Protein AF-A0A7S4C6J9-F1 (afdb_monomer_lite)

Sequence (269 aa):
HLFLPAKMAFISRRCRLSLLPSLLLGLLCSTLQTAAQLPSCEGDIEKHCLGEDNDMSSEGIARCLAGMEPSIRSKSCNQFLTMIEGCTEDFETGGVCAEAHRNGETAACLIQRVSIDQLSSKCAAALPKQGPRTGLRDKFWADGKRVLGDDEVAELNSDDKEDYRRWLKRKKAPKSGKDKERAYAVRTQKTLRATEQVTEEATAAAAEALAKGESKHMASVMATKVAREAAERAVEEDMTGTLKKFTEASIKSIAKKAVDRATSAKNEL

pLDDT: mean 77.86, std 17.16, range [32.06, 95.38]

Organism: Chrysotila carterae (NCBI:txid13221)

Foldseek 3Di:
DDDDDDDDDDDDDDDDDDDDDDDPPDDPDDPPPPPPPQQDQVVVCVVFQDDPPFDPDPVRSVVRLVPDDPVSGDPSHVLNVLLCVLQVQLCDDVHQCVVCVVVVNSVCSLPPPDDLVSGDPSNSVSGPDPPQQAACVRHPQVVHDADDDPVRLVRHDPVSVVVNVVVVVVVPDDDDPVRVVVLVVVLVVLQVVLLVVLLVQLLVQLLVCVVVVHDLVVSLVRSLVSSQVSQVVSCVVPNRNSYDRDDSVSSSVSNVSSNVVSVVVVVVD

Radius of gyration: 31.01 Å; chains: 1; bounding box: 97×56×89 Å

Structure (mmCIF, N/CA/C/O backbone):
data_AF-A0A7S4C6J9-F1
#
_entry.id   AF-A0A7S4C6J9-F1
#
loop_
_atom_site.group_PDB
_atom_site.id
_atom_site.type_symbol
_atom_site.label_atom_id
_atom_site.label_alt_id
_atom_site.label_comp_id
_atom_site.label_asym_id
_atom_site.label_entity_id
_atom_site.label_seq_id
_atom_site.pdbx_PDB_ins_code
_atom_site.Cartn_x
_atom_site.Cartn_y
_atom_site.Cartn_z
_atom_site.occupancy
_atom_site.B_iso_or_equiv
_atom_site.auth_seq_id
_atom_site.auth_comp_id
_atom_site.auth_asym_id
_atom_site.auth_atom_id
_atom_site.pdbx_PDB_model_num
ATOM 1 N N . HIS A 1 1 ? 62.263 19.241 36.161 1.00 34.62 1 HIS A N 1
ATOM 2 C CA . HIS A 1 1 ? 62.347 17.784 36.389 1.00 34.62 1 HIS A CA 1
ATOM 3 C C . HIS A 1 1 ? 61.890 17.505 37.813 1.00 34.62 1 HIS A C 1
ATOM 5 O O . HIS A 1 1 ? 62.498 18.023 38.731 1.00 34.62 1 HIS A O 1
ATOM 11 N N . LEU A 1 2 ? 60.655 17.023 37.973 1.00 37.97 2 LEU A N 1
ATOM 12 C CA . LEU A 1 2 ? 60.297 15.617 38.253 1.00 37.97 2 LEU A CA 1
ATOM 13 C C . LEU A 1 2 ? 60.141 15.381 39.766 1.00 37.97 2 LEU A C 1
ATOM 15 O O . LEU A 1 2 ? 61.136 15.395 40.475 1.00 37.97 2 LEU A O 1
ATOM 19 N N . PHE A 1 3 ? 58.901 15.180 40.227 1.00 32.66 3 PHE A N 1
ATOM 20 C CA . PHE A 1 3 ? 58.401 13.960 40.895 1.00 32.66 3 PHE A CA 1
ATOM 21 C C . PHE A 1 3 ? 57.146 14.249 41.746 1.00 32.66 3 PHE A C 1
ATOM 23 O O . PHE A 1 3 ? 57.163 15.054 42.671 1.00 32.66 3 PHE A O 1
ATOM 30 N N . LEU A 1 4 ? 56.061 13.540 41.418 1.00 36.03 4 LEU A N 1
ATOM 31 C CA . LEU A 1 4 ? 54.939 13.187 42.305 1.00 36.03 4 LEU A CA 1
ATOM 32 C C . LEU A 1 4 ? 55.409 12.103 43.305 1.00 36.03 4 LEU A C 1
ATOM 34 O O . LEU A 1 4 ? 56.367 11.395 42.986 1.00 36.03 4 LEU A O 1
ATOM 38 N N . PRO A 1 5 ? 54.745 11.902 44.467 1.00 49.66 5 PRO A N 1
ATOM 39 C CA . PRO A 1 5 ? 53.664 10.905 44.519 1.00 49.66 5 PRO A CA 1
ATOM 40 C C . PRO A 1 5 ? 52.507 11.190 45.504 1.00 49.66 5 PRO A C 1
ATOM 42 O O . PRO A 1 5 ? 52.551 12.053 46.373 1.00 49.66 5 PRO A O 1
ATOM 45 N N . ALA A 1 6 ? 51.449 10.402 45.306 1.00 42.03 6 ALA A N 1
ATOM 46 C CA . ALA A 1 6 ? 50.131 10.412 45.933 1.00 42.03 6 ALA A CA 1
ATOM 47 C C . ALA A 1 6 ? 50.053 9.803 47.351 1.00 42.03 6 ALA A C 1
ATOM 49 O O . ALA A 1 6 ? 50.830 8.901 47.657 1.00 42.03 6 ALA A O 1
ATOM 50 N N . LYS A 1 7 ? 49.003 10.160 48.124 1.00 36.72 7 LYS A N 1
ATOM 51 C CA . LYS A 1 7 ? 47.965 9.232 48.659 1.00 36.72 7 LYS A CA 1
ATOM 52 C C . LYS A 1 7 ? 46.967 9.889 49.644 1.00 36.72 7 LYS A C 1
ATOM 54 O O . LYS A 1 7 ? 47.352 10.693 50.476 1.00 36.72 7 LYS A O 1
ATOM 59 N N . MET A 1 8 ? 45.732 9.362 49.587 1.00 32.06 8 MET A N 1
ATOM 60 C CA . MET A 1 8 ? 44.682 9.247 50.628 1.00 32.06 8 MET A CA 1
ATOM 61 C C . MET A 1 8 ? 43.846 10.469 51.057 1.00 32.06 8 MET A C 1
ATOM 63 O O . MET A 1 8 ? 44.353 11.391 51.678 1.00 32.06 8 MET A O 1
ATOM 67 N N . ALA A 1 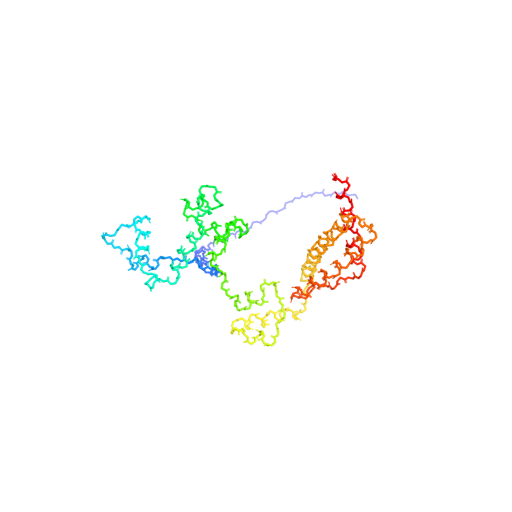9 ? 42.516 10.347 50.913 1.00 36.22 9 ALA A N 1
ATOM 68 C CA . ALA A 1 9 ? 41.577 10.394 52.046 1.00 36.22 9 ALA A CA 1
ATOM 69 C C . ALA A 1 9 ? 40.174 9.882 51.654 1.00 36.22 9 ALA A C 1
ATOM 71 O O . ALA A 1 9 ? 39.598 10.272 50.643 1.00 36.22 9 ALA A O 1
ATOM 72 N N . PHE A 1 10 ? 39.644 9.008 52.506 1.00 34.78 10 PHE A N 1
ATOM 73 C CA . PHE A 1 10 ? 38.302 8.430 52.527 1.00 34.78 10 PHE A CA 1
ATOM 74 C C . PHE A 1 10 ? 37.492 9.236 53.558 1.00 34.78 10 PHE A C 1
ATOM 76 O O . PHE A 1 10 ? 37.951 9.332 54.695 1.00 34.78 10 PHE A O 1
ATOM 83 N N . ILE A 1 11 ? 36.312 9.785 53.234 1.00 43.38 11 ILE A N 1
ATOM 84 C CA . ILE A 1 11 ? 35.355 10.257 54.256 1.00 43.38 11 ILE A CA 1
ATOM 85 C C . ILE A 1 11 ? 33.927 9.822 53.911 1.00 43.38 11 ILE A C 1
ATOM 87 O O . ILE A 1 11 ? 33.388 10.080 52.841 1.00 43.38 11 ILE A O 1
ATOM 91 N N . SER A 1 12 ? 33.358 9.153 54.907 1.00 37.16 12 SER A N 1
ATOM 92 C CA . SER A 1 12 ? 32.018 8.602 55.070 1.00 37.16 12 SER A CA 1
ATOM 93 C C . SER A 1 12 ? 31.020 9.640 55.609 1.00 37.16 12 SER A C 1
ATOM 95 O O . SER A 1 12 ? 31.414 10.499 56.397 1.00 37.16 12 SER A O 1
ATOM 97 N N . ARG A 1 13 ? 29.728 9.503 55.252 1.00 43.28 13 ARG A N 1
ATOM 98 C CA . ARG A 1 13 ? 28.511 9.803 56.060 1.00 43.28 13 ARG A CA 1
ATOM 99 C C . ARG A 1 13 ? 27.274 9.348 55.255 1.00 43.28 13 ARG A C 1
ATOM 101 O O . ARG A 1 13 ? 27.027 9.870 54.181 1.00 43.28 13 ARG A O 1
ATOM 108 N N . ARG A 1 14 ? 26.647 8.211 55.586 1.00 41.97 14 ARG A N 1
ATOM 109 C CA . ARG A 1 14 ? 25.599 7.948 56.608 1.00 41.97 14 ARG A CA 1
ATOM 110 C C . ARG A 1 14 ? 24.148 8.202 56.138 1.00 41.97 14 ARG A C 1
ATOM 112 O O . ARG A 1 14 ? 23.716 9.339 56.048 1.00 41.97 14 ARG A O 1
ATOM 119 N N . CYS A 1 15 ? 23.434 7.080 55.979 1.00 34.88 15 CYS A N 1
ATOM 120 C CA . CYS A 1 15 ? 22.082 6.727 56.457 1.00 34.88 15 CYS A CA 1
ATOM 121 C C . CYS A 1 15 ? 20.895 7.706 56.354 1.00 34.88 15 CYS A C 1
ATOM 123 O O . CYS A 1 15 ? 20.878 8.727 57.036 1.00 34.88 15 CYS A O 1
ATOM 125 N N . ARG A 1 16 ? 19.823 7.230 55.692 1.00 43.56 16 ARG A N 1
ATOM 126 C CA . ARG A 1 16 ? 18.384 7.179 56.090 1.00 43.56 16 ARG A CA 1
ATOM 127 C C . ARG A 1 16 ? 17.663 6.430 54.946 1.00 43.56 16 ARG A C 1
ATOM 129 O O . ARG A 1 16 ? 17.734 6.890 53.819 1.00 43.56 16 ARG A O 1
ATOM 136 N N . LEU A 1 17 ? 17.269 5.159 55.049 1.00 35.16 17 LEU A N 1
ATOM 137 C CA . LEU A 1 17 ? 16.202 4.512 55.835 1.00 35.16 17 LEU A CA 1
ATOM 138 C C . LEU A 1 17 ? 14.784 5.067 55.571 1.00 35.16 17 LEU A C 1
ATOM 140 O O . LEU A 1 17 ? 14.536 6.235 55.859 1.00 35.16 17 LEU A O 1
ATOM 144 N N . SER A 1 18 ? 13.876 4.154 55.174 1.00 36.69 18 SER A N 1
ATOM 145 C CA . SER A 1 18 ? 12.390 4.227 55.165 1.00 36.69 18 SER A CA 1
ATOM 146 C C . SER A 1 18 ? 11.766 5.077 54.029 1.00 36.69 18 SER A C 1
ATOM 148 O O . SER A 1 18 ? 12.264 6.158 53.764 1.00 36.69 18 SER A O 1
ATOM 150 N N . LEU A 1 19 ? 10.725 4.704 53.266 1.00 38.94 19 LEU A N 1
ATOM 151 C CA . LEU A 1 19 ? 9.622 3.741 53.397 1.00 38.94 19 LEU A CA 1
ATOM 152 C C . LEU A 1 19 ? 9.159 3.229 52.003 1.00 38.94 19 LEU A C 1
ATOM 154 O O . LEU A 1 19 ? 9.071 4.006 51.057 1.00 38.94 19 LEU A O 1
ATOM 158 N N . LEU A 1 20 ? 8.784 1.949 51.910 1.00 43.62 20 LEU A N 1
ATOM 159 C CA . LEU A 1 20 ? 7.809 1.399 50.941 1.00 43.62 20 LEU A CA 1
ATOM 160 C C . LEU A 1 20 ? 6.386 1.799 51.404 1.00 43.62 20 LEU A C 1
ATOM 162 O O . LEU A 1 20 ? 6.201 1.894 52.621 1.00 43.62 20 LEU A O 1
ATOM 166 N N . PRO A 1 21 ? 5.379 2.007 50.520 1.00 40.06 21 PRO A N 1
ATOM 167 C CA . PRO A 1 21 ? 4.617 0.858 50.005 1.00 40.06 21 PRO A CA 1
ATOM 168 C C . PRO A 1 21 ? 3.967 1.017 48.605 1.00 40.06 21 PRO A C 1
ATOM 170 O O . PRO A 1 21 ? 3.627 2.101 48.151 1.00 40.06 21 PRO A O 1
ATOM 173 N N . SER A 1 22 ? 3.747 -0.129 47.956 1.00 43.78 22 SER A N 1
ATOM 174 C CA . SER A 1 22 ? 2.521 -0.486 47.221 1.00 43.78 22 SER A CA 1
ATOM 175 C C . SER A 1 22 ? 1.812 0.590 46.378 1.00 43.78 22 SER A C 1
ATOM 177 O O . SER A 1 22 ? 0.851 1.192 46.839 1.00 43.78 22 SER A O 1
ATOM 179 N N . LEU A 1 23 ? 2.202 0.747 45.107 1.00 38.12 23 LEU A N 1
ATOM 180 C CA . LEU A 1 23 ? 1.391 1.406 44.060 1.00 38.12 23 LEU A CA 1
ATOM 181 C C . LEU A 1 23 ? 1.883 0.995 42.654 1.00 38.12 23 LEU A C 1
ATOM 183 O O . LEU A 1 23 ? 2.208 1.817 41.808 1.00 38.12 23 LEU A O 1
ATOM 187 N N . LEU A 1 24 ? 2.006 -0.314 42.418 1.00 39.12 24 LEU A N 1
ATOM 188 C CA . LEU A 1 24 ? 2.337 -0.899 41.105 1.00 39.12 24 LEU A CA 1
ATOM 189 C C . LEU A 1 24 ? 1.417 -2.089 40.776 1.00 39.12 24 LEU A C 1
ATOM 191 O O . LEU A 1 24 ? 1.812 -3.048 40.124 1.00 39.12 24 LEU A O 1
ATOM 195 N N . LEU A 1 25 ? 0.166 -2.015 41.234 1.00 43.44 25 LEU A N 1
ATOM 196 C CA . LEU A 1 25 ? -0.922 -2.906 40.840 1.00 43.44 25 LEU A CA 1
ATOM 197 C C . LEU A 1 25 ? -2.108 -2.016 40.452 1.00 43.44 25 LEU A C 1
ATOM 199 O O . LEU A 1 25 ? -2.675 -1.353 41.315 1.00 43.44 25 LEU A O 1
ATOM 203 N N . GLY A 1 26 ? -2.449 -1.963 39.163 1.00 42.56 26 GLY A N 1
ATOM 204 C CA . GLY A 1 26 ? -3.663 -1.279 38.701 1.00 42.56 26 GLY A CA 1
ATOM 205 C C . GLY A 1 26 ? -3.471 -0.244 37.595 1.00 42.56 26 GLY A C 1
ATOM 206 O O . GLY A 1 26 ? -3.965 0.867 37.714 1.00 42.56 26 GLY A O 1
ATOM 207 N N . LEU A 1 27 ? -2.794 -0.596 36.500 1.00 41.56 27 LEU A N 1
ATOM 208 C CA . LEU A 1 27 ? -3.030 0.054 35.201 1.00 41.56 27 LEU A CA 1
ATOM 209 C C . LEU A 1 27 ? -2.868 -0.960 34.055 1.00 41.56 27 LEU A C 1
ATOM 211 O O . LEU A 1 27 ? -2.224 -0.721 33.041 1.00 41.56 27 LEU A O 1
ATOM 215 N N . LEU A 1 28 ? -3.471 -2.132 34.257 1.00 43.75 28 LEU A N 1
ATOM 216 C CA . LEU A 1 28 ? -3.844 -3.078 33.207 1.00 43.75 28 LEU A CA 1
ATOM 217 C C . LEU A 1 28 ? -5.357 -2.944 33.026 1.00 43.75 28 LEU A C 1
ATOM 219 O O . LEU A 1 28 ? -6.134 -3.702 33.597 1.00 43.75 28 LEU A O 1
ATOM 223 N N . CYS A 1 29 ? -5.786 -1.916 32.299 1.00 35.50 29 CYS A N 1
ATOM 224 C CA . CYS A 1 29 ? -7.140 -1.876 31.768 1.00 35.50 29 CYS A CA 1
ATOM 225 C C . CYS A 1 29 ? -7.181 -1.033 30.495 1.00 35.50 29 CYS A C 1
ATOM 227 O O . CYS A 1 29 ? -6.880 0.160 30.503 1.00 35.50 29 CYS A O 1
ATOM 229 N N . SER A 1 30 ? -7.601 -1.705 29.424 1.00 36.47 30 SER A N 1
ATOM 230 C CA . SER A 1 30 ? -8.276 -1.120 28.268 1.00 36.47 30 SER A CA 1
ATOM 231 C C . SER A 1 30 ? -7.407 -0.455 27.203 1.00 36.47 30 SER A C 1
ATOM 233 O O . SER A 1 30 ? -7.688 0.652 26.751 1.00 36.47 30 SER A O 1
ATOM 235 N N . THR A 1 31 ? -6.460 -1.208 26.639 1.00 36.56 31 THR A N 1
ATOM 236 C CA . THR A 1 31 ? -6.336 -1.176 25.175 1.00 36.56 31 THR A CA 1
ATOM 237 C C . THR A 1 31 ? -7.524 -1.942 24.596 1.00 36.56 31 THR A C 1
ATOM 239 O O . THR A 1 31 ? -7.426 -3.128 24.296 1.00 36.56 31 THR A O 1
ATOM 242 N N . LEU A 1 32 ? -8.667 -1.263 24.454 1.00 35.72 32 LEU A N 1
ATOM 243 C CA . LEU A 1 32 ? -9.683 -1.654 23.480 1.00 35.72 32 LEU A CA 1
ATOM 244 C C . LEU A 1 32 ? -9.050 -1.476 22.098 1.00 35.72 32 LEU A C 1
ATOM 246 O O . LEU A 1 32 ? -9.207 -0.459 21.428 1.00 35.72 32 LEU A O 1
ATOM 250 N N . GLN A 1 33 ? -8.263 -2.470 21.695 1.00 34.06 33 GLN A N 1
ATOM 251 C CA . GLN A 1 33 ? -8.174 -2.816 20.294 1.00 34.06 33 GLN A CA 1
ATOM 252 C C . GLN A 1 33 ? -9.591 -3.206 19.899 1.00 34.06 33 GLN A C 1
ATOM 254 O O . GLN A 1 33 ? -10.070 -4.278 20.255 1.00 34.06 33 GLN A O 1
ATOM 259 N N . THR A 1 34 ? -10.260 -2.336 19.152 1.00 38.12 34 THR A N 1
ATOM 260 C CA . THR A 1 34 ? -11.297 -2.747 18.210 1.00 38.12 34 THR A CA 1
ATOM 261 C C . THR A 1 34 ? -10.635 -3.618 17.137 1.00 38.12 34 THR A C 1
ATOM 263 O O . THR A 1 34 ? -10.516 -3.247 15.975 1.00 38.12 34 THR A O 1
ATOM 266 N N . ALA A 1 35 ? -10.153 -4.795 17.544 1.00 37.09 35 ALA A N 1
ATOM 267 C CA . ALA A 1 35 ? -10.205 -5.953 16.682 1.00 37.09 35 ALA A CA 1
ATOM 268 C C . ALA A 1 35 ? -11.689 -6.121 16.361 1.00 37.09 35 ALA A C 1
ATOM 270 O O . ALA A 1 35 ? -12.515 -6.059 17.274 1.00 37.09 35 ALA A O 1
ATOM 271 N N . ALA A 1 36 ? -12.038 -6.238 15.082 1.00 46.09 36 ALA A N 1
ATOM 272 C CA . ALA A 1 36 ? -13.388 -6.618 14.699 1.00 46.09 36 ALA A CA 1
ATOM 273 C C . ALA A 1 36 ? -13.780 -7.823 15.566 1.00 46.09 36 ALA A C 1
ATOM 275 O O . ALA A 1 36 ? -13.114 -8.857 15.498 1.00 46.09 36 ALA A O 1
ATOM 276 N N . GLN A 1 37 ? -14.761 -7.653 16.459 1.00 55.38 37 GLN A N 1
ATOM 277 C CA . GLN A 1 37 ? -15.245 -8.761 17.269 1.00 55.38 37 GLN A CA 1
ATOM 278 C C . GLN A 1 37 ? -15.704 -9.828 16.290 1.00 55.38 37 GLN A C 1
ATOM 280 O O . GLN A 1 37 ? -16.567 -9.579 15.445 1.00 55.38 37 GLN A O 1
ATOM 285 N N . LEU A 1 38 ? -15.033 -10.975 16.350 1.00 62.47 38 LEU A N 1
ATOM 286 C CA . LEU A 1 38 ? -15.405 -12.144 15.581 1.00 62.47 38 LEU A CA 1
ATOM 287 C C . LEU A 1 38 ? -16.896 -12.400 15.810 1.00 62.47 38 LEU A C 1
ATOM 289 O O . LEU A 1 38 ? -17.335 -12.338 16.964 1.00 62.47 38 LEU A O 1
ATOM 293 N N . PRO A 1 39 ? -17.678 -12.650 14.745 1.00 74.75 39 PRO A N 1
ATOM 294 C CA . PRO A 1 39 ? -19.052 -13.069 14.937 1.00 74.75 39 PRO A CA 1
ATOM 295 C C . PRO A 1 39 ? -19.042 -14.308 15.835 1.00 74.75 39 PRO A C 1
ATOM 297 O O . PRO A 1 39 ? -18.208 -15.195 15.672 1.00 74.75 39 PRO A O 1
ATOM 300 N N . SER A 1 40 ? -19.935 -14.334 16.814 1.00 81.31 40 SER A N 1
ATOM 301 C CA . SER A 1 40 ? -20.047 -15.406 17.801 1.00 81.31 40 SER A CA 1
ATOM 302 C C . SER A 1 40 ? -21.508 -15.800 17.989 1.00 81.31 40 SER A C 1
ATOM 304 O O . SER A 1 40 ? -22.408 -14.963 17.841 1.00 81.31 40 SER A O 1
ATOM 306 N N . CYS A 1 41 ? -21.722 -17.073 18.322 1.00 82.25 41 CYS A N 1
ATOM 307 C CA . CYS A 1 41 ? -23.005 -17.621 18.760 1.00 82.25 41 CYS A CA 1
ATOM 308 C C . CYS A 1 41 ? -23.165 -17.646 20.286 1.00 82.25 41 CYS A C 1
ATOM 310 O O . CYS A 1 41 ? -24.199 -18.098 20.752 1.00 82.25 41 CYS A O 1
ATOM 312 N N . GLU A 1 42 ? -22.189 -17.179 21.069 1.00 83.06 42 GLU A N 1
ATOM 313 C CA . GLU A 1 42 ? -22.174 -17.308 22.539 1.00 83.06 42 GLU A CA 1
ATOM 314 C C . GLU A 1 42 ? -23.473 -16.820 23.201 1.00 83.06 42 GLU A C 1
ATOM 316 O O . GLU A 1 42 ? -24.097 -17.569 23.946 1.00 83.06 42 GLU A O 1
ATOM 321 N N . GLY A 1 43 ? -23.979 -15.644 22.816 1.00 81.12 43 GLY A N 1
ATOM 322 C CA . GLY A 1 43 ? -25.250 -15.130 23.342 1.00 81.12 43 GLY A CA 1
ATOM 323 C C . GLY A 1 43 ? -26.498 -15.921 22.917 1.00 81.12 43 GLY A C 1
ATOM 324 O O . GLY A 1 43 ? -27.492 -15.924 23.639 1.00 81.12 43 GLY A O 1
ATOM 325 N N . ASP A 1 44 ? -26.474 -16.603 21.767 1.00 83.00 44 ASP A N 1
ATOM 326 C CA . ASP A 1 44 ? -27.560 -17.500 21.345 1.00 83.00 44 ASP A CA 1
ATOM 327 C C . ASP A 1 44 ? -27.458 -18.860 22.048 1.00 83.00 44 ASP A C 1
ATOM 329 O O . ASP A 1 44 ? -28.477 -19.416 22.453 1.00 83.00 44 ASP A O 1
ATOM 333 N N . ILE A 1 45 ? -26.236 -19.363 22.250 1.00 84.44 45 ILE A N 1
ATOM 334 C CA . ILE A 1 45 ? -25.956 -20.602 22.982 1.00 84.44 45 ILE A CA 1
ATOM 335 C C . ILE A 1 45 ? -26.447 -20.466 24.423 1.00 84.44 45 ILE A C 1
ATOM 337 O O . ILE A 1 45 ? -27.234 -21.296 24.873 1.00 84.44 45 ILE A O 1
ATOM 341 N N . GLU A 1 46 ? -26.051 -19.399 25.121 1.00 83.50 46 GLU A N 1
ATOM 342 C CA . GLU A 1 46 ? -26.460 -19.141 26.506 1.00 83.50 46 GLU A CA 1
ATOM 343 C C . GLU A 1 46 ? -27.976 -19.057 26.670 1.00 83.50 46 GLU A C 1
ATOM 345 O O . GLU A 1 46 ? -28.531 -19.520 27.664 1.00 83.50 46 GLU A O 1
ATOM 350 N N . LYS A 1 47 ? -28.655 -18.472 25.683 1.00 84.06 47 LYS A N 1
ATOM 351 C CA . LYS A 1 47 ? -30.085 -18.187 25.759 1.00 84.06 47 LYS A CA 1
ATOM 352 C C . LYS A 1 47 ? -30.969 -19.354 25.324 1.00 84.06 47 LYS A C 1
ATOM 354 O O . LYS A 1 47 ? -32.105 -19.448 25.786 1.00 84.06 47 LYS A O 1
ATOM 359 N N . HIS A 1 48 ? -30.491 -20.193 24.406 1.00 82.62 48 HIS A N 1
ATOM 360 C CA . HIS A 1 48 ? -31.326 -21.188 23.728 1.00 82.62 48 HIS A CA 1
ATOM 361 C C . HIS A 1 48 ? -30.798 -22.622 23.811 1.00 82.62 48 HIS A C 1
ATOM 363 O O . HIS A 1 48 ? -31.591 -23.548 23.659 1.00 82.62 48 HIS A O 1
ATOM 369 N N . CYS A 1 49 ? -29.502 -22.820 24.062 1.00 82.12 49 CYS A N 1
ATOM 370 C CA . CYS A 1 49 ? -28.870 -24.140 24.014 1.00 82.12 49 CYS A CA 1
ATOM 371 C C . CYS A 1 49 ? -28.357 -24.640 25.369 1.00 82.12 49 CYS A C 1
ATOM 373 O O . CYS A 1 49 ? -28.172 -25.845 25.527 1.00 82.12 49 CYS A O 1
ATOM 375 N N . LEU A 1 50 ? -28.174 -23.769 26.364 1.00 83.31 50 LEU A N 1
ATOM 376 C CA . LEU A 1 50 ? -27.816 -24.184 27.724 1.00 83.31 50 LEU A CA 1
ATOM 377 C C . LEU A 1 50 ? -29.074 -24.511 28.548 1.00 83.31 50 LEU A C 1
ATOM 379 O O . LEU A 1 50 ? -30.012 -23.720 28.603 1.00 83.31 50 LEU A O 1
ATOM 383 N N . GLY A 1 51 ? -29.099 -25.683 29.187 1.00 75.19 51 GLY A N 1
ATOM 384 C CA . GLY A 1 51 ? -30.199 -26.148 30.039 1.00 75.19 51 GLY A CA 1
ATOM 385 C C . GLY A 1 51 ? -29.863 -27.482 30.713 1.00 75.19 51 GLY A C 1
ATOM 386 O O . GLY A 1 51 ? -29.001 -28.204 30.217 1.00 75.19 51 GLY A O 1
ATOM 387 N N . GLU A 1 52 ? -30.523 -27.804 31.833 1.00 68.75 52 GLU A N 1
ATOM 388 C CA . GLU A 1 52 ? -30.222 -29.006 32.642 1.00 68.75 52 GLU A CA 1
ATOM 389 C C . GLU A 1 52 ? -30.408 -30.329 31.874 1.00 68.75 52 GLU A C 1
ATOM 391 O O . GLU A 1 52 ? -29.703 -31.294 32.158 1.00 68.75 52 GLU A O 1
ATOM 396 N N . ASP A 1 53 ? -31.276 -30.346 30.856 1.00 74.25 53 ASP A N 1
ATOM 397 C CA . ASP A 1 53 ? -31.562 -31.523 30.020 1.00 74.25 53 ASP A CA 1
ATOM 398 C C . ASP A 1 53 ? -30.870 -31.493 28.640 1.00 74.25 53 ASP A C 1
ATOM 400 O O . ASP A 1 53 ? -31.078 -32.388 27.816 1.00 74.25 53 ASP A O 1
ATOM 404 N N . ASN A 1 54 ? -30.060 -30.467 28.351 1.00 76.38 54 ASN A N 1
ATOM 405 C CA . ASN A 1 54 ? -29.435 -30.298 27.040 1.00 76.38 54 ASN A CA 1
ATOM 406 C C . ASN A 1 54 ? -28.042 -30.937 26.973 1.00 76.38 54 ASN A C 1
ATOM 408 O O . ASN A 1 54 ? -27.242 -30.870 27.907 1.00 76.38 54 ASN A O 1
ATOM 412 N N . ASP A 1 55 ? -27.718 -31.505 25.811 1.00 80.31 55 ASP A N 1
ATOM 413 C CA . ASP A 1 55 ? -26.376 -31.993 25.497 1.00 80.31 55 ASP A CA 1
ATOM 414 C C . ASP A 1 55 ? -25.408 -30.803 25.349 1.00 80.31 55 ASP A C 1
ATOM 416 O O . ASP A 1 55 ? -25.387 -30.116 24.328 1.00 80.31 55 ASP A O 1
ATOM 420 N N . MET A 1 56 ? -24.616 -30.552 26.395 1.00 77.06 56 MET A N 1
ATOM 421 C CA . MET A 1 56 ? -23.621 -29.471 26.446 1.00 77.06 56 MET A CA 1
ATOM 422 C C . MET A 1 56 ? -22.294 -29.827 25.754 1.00 77.06 56 MET A C 1
ATOM 424 O O . MET A 1 56 ? -21.331 -29.063 25.843 1.00 77.06 56 MET A O 1
ATOM 428 N N . SER A 1 57 ? -22.204 -30.979 25.082 1.00 77.56 57 SER A N 1
ATOM 429 C CA . SER A 1 57 ? -21.054 -31.281 24.227 1.00 77.56 57 SER A CA 1
ATOM 430 C C . SER A 1 57 ? -20.991 -30.322 23.032 1.00 77.56 57 SER A C 1
ATOM 432 O O . SER A 1 57 ? -21.984 -29.707 22.636 1.00 77.56 57 SER A O 1
ATOM 434 N N . SER A 1 58 ? -19.820 -30.218 22.401 1.00 72.06 58 SER A N 1
ATOM 435 C CA . SER A 1 58 ? -19.658 -29.456 21.157 1.00 72.06 58 SER A CA 1
ATOM 436 C C . SER A 1 58 ? -20.609 -29.934 20.056 1.00 72.06 58 SER A C 1
ATOM 438 O O . SER A 1 58 ? -21.134 -29.114 19.305 1.00 72.06 58 SER A O 1
ATOM 440 N N . GLU A 1 59 ? -20.879 -31.242 19.979 1.00 75.81 59 GLU A N 1
ATOM 441 C CA . GLU A 1 59 ? -21.849 -31.789 19.027 1.00 75.81 59 GLU A CA 1
ATOM 442 C C . GLU A 1 59 ? -23.295 -31.445 19.405 1.00 75.81 59 GLU A C 1
ATOM 444 O O . GLU A 1 59 ? -24.095 -31.126 18.524 1.00 75.81 59 GLU A O 1
ATOM 449 N N . GLY A 1 60 ? -23.640 -31.478 20.693 1.00 78.56 60 GLY A N 1
ATOM 450 C CA . GLY A 1 60 ? -24.964 -31.107 21.192 1.00 78.56 60 GLY A CA 1
ATOM 451 C C . GLY A 1 60 ? -25.300 -29.636 20.948 1.00 78.56 60 GLY A C 1
ATOM 452 O O . GLY A 1 60 ? -26.359 -29.321 20.398 1.00 78.56 60 GLY A O 1
ATOM 453 N N . ILE A 1 61 ? -24.352 -28.739 21.230 1.00 80.94 61 ILE A N 1
ATOM 454 C CA . ILE A 1 61 ? -24.477 -27.302 20.953 1.00 80.94 61 ILE A CA 1
ATOM 455 C C . ILE A 1 61 ? -24.596 -27.049 19.444 1.00 80.94 61 ILE A C 1
ATOM 457 O O . ILE A 1 61 ? -25.451 -26.270 19.016 1.00 80.94 61 ILE A O 1
ATOM 461 N N . ALA A 1 62 ? -23.801 -27.738 18.617 1.00 78.31 62 ALA A N 1
ATOM 462 C CA . ALA A 1 62 ? -23.894 -27.620 17.163 1.00 78.31 62 ALA A CA 1
ATOM 463 C C . ALA A 1 62 ? -25.269 -28.063 16.633 1.00 78.31 62 ALA A C 1
ATOM 465 O O . ALA A 1 62 ? -25.856 -27.372 15.798 1.00 78.31 62 ALA A O 1
ATOM 466 N N . ARG A 1 63 ? -25.826 -29.170 17.150 1.00 83.00 63 ARG A N 1
ATOM 467 C CA . ARG A 1 63 ? -27.180 -29.629 16.792 1.00 83.00 63 ARG A CA 1
ATOM 468 C C . ARG A 1 63 ? -28.258 -28.643 17.233 1.00 83.00 63 ARG A C 1
ATOM 470 O O . ARG A 1 63 ? -29.174 -28.386 16.457 1.00 83.00 63 ARG A O 1
ATOM 477 N N . CYS A 1 64 ? -28.142 -28.074 18.433 1.00 86.38 64 CYS A N 1
ATOM 478 C CA . CYS A 1 64 ? -29.071 -27.052 18.914 1.00 86.38 64 CYS A CA 1
ATOM 479 C C . CYS A 1 64 ? -29.091 -25.833 17.981 1.00 86.38 64 CYS A C 1
ATOM 481 O O . CYS A 1 64 ? -30.147 -25.454 17.478 1.00 86.38 64 CYS A O 1
ATOM 483 N N . LEU A 1 65 ? -27.917 -25.273 17.670 1.00 84.31 65 LEU A N 1
ATOM 484 C CA . LEU A 1 65 ? -27.797 -24.114 16.782 1.00 84.31 65 LEU A CA 1
ATOM 485 C C . LEU A 1 65 ? -28.281 -24.406 15.354 1.00 84.31 65 LEU A C 1
ATOM 487 O O . LEU A 1 65 ? -28.871 -23.531 14.719 1.00 84.31 65 LEU A O 1
ATOM 491 N N . ALA A 1 66 ? -28.057 -25.624 14.852 1.00 81.62 66 ALA A N 1
ATOM 492 C CA . ALA A 1 66 ? -28.548 -26.059 13.545 1.00 81.62 66 ALA A CA 1
ATOM 493 C C . ALA A 1 66 ? -30.077 -26.243 13.516 1.00 81.62 66 ALA A C 1
ATOM 495 O O . ALA A 1 66 ? -30.704 -25.972 12.494 1.00 81.62 66 ALA A O 1
ATOM 496 N N . GLY A 1 67 ? -30.676 -26.675 14.631 1.00 80.81 67 GLY A N 1
ATOM 497 C CA . GLY A 1 67 ? -32.125 -26.835 14.786 1.00 80.81 67 GLY A CA 1
ATOM 498 C C . GLY A 1 67 ? -32.890 -25.518 14.951 1.00 80.81 67 GLY A C 1
ATOM 499 O O . GLY A 1 67 ? -34.112 -25.501 14.818 1.00 80.81 67 GLY A O 1
ATOM 500 N N . MET A 1 68 ? -32.194 -24.408 15.217 1.00 82.81 68 MET A N 1
ATOM 501 C CA . MET A 1 68 ? -32.808 -23.087 15.327 1.00 82.81 68 MET A CA 1
ATOM 502 C C . MET A 1 68 ? -33.086 -22.468 13.955 1.00 82.81 68 MET A C 1
ATOM 504 O O . MET A 1 68 ? -32.196 -22.347 13.099 1.00 82.81 68 MET A O 1
ATOM 508 N N . GLU A 1 69 ? -34.298 -21.935 13.788 1.00 82.25 69 GLU A N 1
ATOM 509 C CA . GLU A 1 69 ? -34.602 -21.099 12.631 1.00 82.25 69 GLU A CA 1
ATOM 510 C C . GLU A 1 69 ? -33.621 -19.910 12.544 1.00 82.25 69 GLU A C 1
ATOM 512 O O . GLU A 1 69 ? -33.308 -19.280 13.563 1.00 82.25 69 GLU A O 1
ATOM 517 N N . PRO A 1 70 ? -33.132 -19.560 11.338 1.00 78.12 70 PRO A N 1
ATOM 518 C CA . PRO A 1 70 ? -32.217 -18.431 11.153 1.00 78.12 70 PRO A CA 1
ATOM 519 C C . PRO A 1 70 ? -32.762 -17.096 11.681 1.00 78.12 70 PRO A C 1
ATOM 521 O O . PRO A 1 70 ? -31.988 -16.238 12.090 1.00 78.12 70 PRO A O 1
ATOM 524 N N . SER A 1 71 ? -34.086 -16.921 11.686 1.00 75.56 71 SER A N 1
ATOM 525 C CA . SER A 1 71 ? -34.800 -15.740 12.195 1.00 75.56 71 SER A CA 1
ATOM 526 C C . SER A 1 71 ? -34.742 -15.592 13.720 1.00 75.56 71 SER A C 1
ATOM 528 O O . SER A 1 71 ? -34.900 -14.480 14.222 1.00 75.56 71 SER A O 1
ATOM 530 N N . ILE A 1 72 ? -34.525 -16.691 14.449 1.00 80.38 72 ILE A N 1
ATOM 531 C CA . ILE A 1 72 ? -34.436 -16.716 15.916 1.00 80.38 72 ILE A CA 1
ATOM 532 C C . ILE A 1 72 ? -32.997 -16.447 16.370 1.00 80.38 72 ILE A C 1
ATOM 534 O O . ILE A 1 72 ? -32.786 -15.794 17.390 1.00 80.38 72 ILE A O 1
ATOM 538 N N . ARG A 1 73 ? -32.011 -16.911 15.593 1.00 85.31 73 ARG A N 1
ATOM 539 C CA . ARG A 1 73 ? -30.586 -16.668 15.849 1.00 85.31 73 ARG A CA 1
ATOM 540 C C . ARG A 1 73 ? -30.232 -15.197 15.674 1.00 85.31 73 ARG A C 1
ATOM 542 O O . ARG A 1 73 ? -30.684 -14.530 14.739 1.00 85.31 73 ARG A O 1
ATOM 549 N N . SER A 1 74 ? -29.332 -14.696 16.515 1.00 83.56 74 SER A N 1
ATOM 550 C CA . SER A 1 74 ? -28.763 -13.371 16.313 1.00 83.56 74 SER A CA 1
ATOM 551 C C . SER A 1 74 ? -28.068 -13.266 14.950 1.00 83.56 74 SER A C 1
ATOM 553 O O . SER A 1 74 ? -27.555 -14.235 14.377 1.00 83.56 74 SER A O 1
ATOM 555 N N . LYS A 1 75 ? -28.002 -12.041 14.421 1.00 79.69 75 LYS A N 1
ATOM 556 C CA . LYS A 1 75 ? -27.261 -11.749 13.186 1.00 79.69 75 LYS A CA 1
ATOM 557 C C . LYS A 1 75 ? -25.792 -12.180 13.294 1.00 79.69 75 LYS A C 1
ATOM 559 O O . LYS A 1 75 ? -25.243 -12.681 12.320 1.00 79.69 75 LYS A O 1
ATOM 564 N N . SER A 1 76 ? -25.195 -12.013 14.476 1.00 78.50 76 SER A N 1
ATOM 565 C CA . SER A 1 76 ? -23.825 -12.437 14.779 1.00 78.50 76 SER A CA 1
ATOM 566 C C . SER A 1 76 ? -23.671 -13.955 14.669 1.00 78.50 76 SER A C 1
ATOM 568 O O . SER A 1 76 ? -22.758 -14.425 13.999 1.00 78.50 76 SER A O 1
ATOM 570 N N . CYS A 1 77 ? -24.596 -14.733 15.235 1.00 82.25 77 CYS A N 1
ATOM 571 C CA . CYS A 1 77 ? -24.520 -16.190 15.163 1.00 82.25 77 CYS A CA 1
ATOM 572 C C . CYS A 1 77 ? -24.737 -16.727 13.745 1.00 82.25 77 CYS A C 1
ATOM 574 O O . CYS A 1 77 ? -24.008 -17.606 13.291 1.00 82.25 77 CYS A O 1
ATOM 576 N N . ASN A 1 78 ? -25.679 -16.152 12.993 1.00 84.00 78 ASN A N 1
ATOM 577 C CA . ASN A 1 78 ? -25.852 -16.506 11.584 1.00 84.00 78 ASN A CA 1
ATOM 578 C C . ASN A 1 78 ? -24.581 -16.220 10.766 1.00 84.00 78 ASN A C 1
ATOM 580 O O . ASN A 1 78 ? -24.157 -17.057 9.977 1.00 84.00 78 ASN A O 1
ATOM 584 N N . GLN A 1 79 ? -23.933 -15.074 11.000 1.00 80.06 79 GLN A N 1
ATOM 585 C CA . GLN A 1 79 ? -22.661 -14.735 10.357 1.00 80.06 79 GLN A CA 1
ATOM 586 C C . GLN A 1 79 ? -21.531 -15.693 10.748 1.00 80.06 79 GLN A C 1
ATOM 588 O O . GLN A 1 79 ? -20.743 -16.078 9.888 1.00 80.06 79 GLN A O 1
ATOM 593 N N . PHE A 1 80 ? -21.464 -16.103 12.017 1.00 82.44 80 PHE A N 1
ATOM 594 C CA . PHE A 1 80 ? -20.492 -17.091 12.483 1.00 82.44 80 PHE A CA 1
ATOM 595 C C . PHE A 1 80 ? -20.684 -18.441 11.787 1.00 82.44 80 PHE A C 1
ATOM 597 O O . PHE A 1 80 ? -19.721 -19.015 11.287 1.00 82.44 80 PHE A O 1
ATOM 604 N N . LEU A 1 81 ? -21.922 -18.925 11.691 1.00 85.50 81 LEU A N 1
ATOM 605 C CA . LEU A 1 81 ? -22.216 -20.224 11.084 1.00 85.50 81 LEU A CA 1
ATOM 606 C C . LEU A 1 81 ? -21.942 -20.231 9.577 1.00 85.50 81 LEU A C 1
ATOM 608 O O . LEU A 1 81 ? -21.318 -21.166 9.088 1.00 85.50 81 LEU A O 1
ATOM 612 N N . THR A 1 82 ? -22.296 -19.158 8.863 1.00 84.88 82 THR A N 1
ATOM 613 C CA . THR A 1 82 ? -21.927 -18.988 7.448 1.00 84.88 82 THR A CA 1
ATOM 614 C C . THR A 1 82 ? -20.411 -18.939 7.251 1.00 84.88 82 THR A C 1
ATOM 616 O O . THR A 1 82 ? -19.902 -19.524 6.299 1.00 84.88 82 THR A O 1
ATOM 619 N N . MET A 1 83 ? -19.676 -18.265 8.144 1.00 85.38 83 MET A N 1
ATOM 620 C CA . MET A 1 83 ? -18.213 -18.218 8.092 1.00 85.38 83 MET A CA 1
ATOM 621 C C . MET A 1 83 ? -17.603 -19.614 8.267 1.00 85.38 83 MET A C 1
ATOM 623 O O . MET A 1 83 ? -16.739 -20.000 7.486 1.00 85.38 83 MET A O 1
ATOM 627 N N . ILE A 1 84 ? -18.056 -20.379 9.266 1.00 85.44 84 ILE A N 1
ATOM 628 C CA . ILE A 1 84 ? -17.563 -21.742 9.510 1.00 85.44 84 ILE A CA 1
ATOM 629 C C . ILE A 1 84 ? -17.891 -22.665 8.330 1.00 85.44 84 ILE A C 1
ATOM 631 O O . ILE A 1 84 ? -17.007 -23.371 7.856 1.00 85.44 84 ILE A O 1
ATOM 635 N N . GLU A 1 85 ? -19.116 -22.611 7.804 1.00 86.44 85 GLU A N 1
ATOM 636 C CA . GLU A 1 85 ? -19.538 -23.410 6.648 1.00 86.44 85 GLU A CA 1
ATOM 637 C C . GLU A 1 85 ? -18.712 -23.088 5.393 1.00 86.44 85 GLU A C 1
ATOM 639 O O . GLU A 1 85 ? -18.212 -23.989 4.716 1.00 86.44 85 GLU A O 1
ATOM 644 N N . GLY A 1 86 ? -18.492 -21.801 5.112 1.00 85.69 86 GLY A N 1
ATOM 645 C CA . GLY A 1 86 ? -17.698 -21.363 3.966 1.00 85.69 86 GLY A CA 1
ATOM 646 C C . GLY A 1 86 ? -16.214 -21.724 4.056 1.00 85.69 86 GLY A C 1
ATOM 647 O O . GLY A 1 86 ? -15.565 -21.829 3.018 1.00 85.69 86 GLY A O 1
ATOM 648 N N . CYS A 1 87 ? -15.692 -21.949 5.266 1.00 87.75 87 CYS A N 1
ATOM 649 C CA . CYS A 1 87 ? -14.289 -22.276 5.532 1.00 87.75 87 CYS A CA 1
ATOM 650 C C . CYS A 1 87 ? -14.015 -23.765 5.789 1.00 87.75 87 CYS A C 1
ATOM 652 O O . CYS A 1 87 ? -12.899 -24.118 6.164 1.00 87.75 87 CYS A O 1
ATOM 654 N N . THR A 1 88 ? -14.991 -24.648 5.553 1.00 87.50 88 THR A N 1
ATOM 655 C CA . THR A 1 88 ? -14.859 -26.094 5.812 1.00 87.50 88 THR A CA 1
ATOM 656 C C . THR A 1 88 ? -13.648 -26.714 5.101 1.00 87.50 88 THR A C 1
ATOM 658 O O . THR A 1 88 ? -12.871 -27.426 5.731 1.00 87.50 88 THR A O 1
ATOM 661 N N . GLU A 1 89 ? -13.418 -26.375 3.825 1.00 87.00 89 GLU A N 1
ATOM 662 C CA . GLU A 1 89 ? -12.263 -26.864 3.044 1.00 87.00 89 GLU A CA 1
ATOM 663 C C . GLU A 1 89 ? -10.916 -26.459 3.678 1.00 87.00 89 GLU A C 1
ATOM 665 O O . GLU A 1 89 ? -9.948 -27.215 3.636 1.00 87.00 89 GLU A O 1
ATOM 670 N N . ASP A 1 90 ? -10.854 -25.294 4.331 1.00 87.19 90 ASP A N 1
ATOM 671 C CA . ASP A 1 90 ? -9.652 -24.802 5.010 1.00 87.19 90 ASP A CA 1
ATOM 672 C C . ASP A 1 90 ? -9.454 -25.423 6.408 1.00 87.19 90 ASP A C 1
ATOM 674 O O . ASP A 1 90 ? -8.371 -25.297 6.989 1.00 87.19 90 ASP A O 1
ATOM 678 N N . PHE A 1 91 ? -10.471 -26.107 6.947 1.00 86.25 91 PHE A N 1
ATOM 679 C CA . PHE A 1 91 ? -10.437 -26.823 8.230 1.00 86.25 91 PHE A CA 1
ATOM 680 C C . PHE A 1 91 ? -10.185 -28.330 8.087 1.00 86.25 91 PHE A C 1
ATOM 682 O O . PHE A 1 91 ? -9.765 -28.980 9.049 1.00 86.25 91 PHE A O 1
ATOM 689 N N . GLU A 1 92 ? -10.446 -28.902 6.913 1.00 86.19 92 GLU A N 1
ATOM 690 C CA . GLU A 1 92 ? -10.232 -30.321 6.631 1.00 86.19 92 GLU A CA 1
ATOM 691 C C . GLU A 1 92 ? -8.744 -30.691 6.544 1.00 86.19 92 GLU A C 1
ATOM 693 O O . GLU A 1 92 ? -7.858 -29.846 6.441 1.00 86.19 92 GLU A O 1
ATOM 698 N N . THR A 1 93 ? -8.433 -31.988 6.602 1.00 75.12 93 THR A N 1
ATOM 699 C CA . THR A 1 93 ? -7.040 -32.465 6.596 1.00 75.12 93 THR A CA 1
ATOM 700 C C . THR A 1 93 ? -6.327 -32.050 5.304 1.00 75.12 93 THR A C 1
ATOM 702 O O . THR A 1 93 ? -6.641 -32.558 4.234 1.00 75.12 93 THR A O 1
ATOM 705 N N . GLY A 1 94 ? -5.343 -31.153 5.425 1.00 75.94 94 GLY A N 1
ATOM 706 C CA . GLY A 1 94 ? -4.625 -30.547 4.295 1.00 75.94 94 GLY A CA 1
ATOM 707 C C . GLY A 1 94 ? -4.961 -29.069 4.061 1.00 75.94 94 GLY A C 1
ATOM 708 O O . GLY A 1 94 ? -4.236 -28.403 3.327 1.00 75.94 94 GLY A O 1
ATOM 709 N N . GLY A 1 95 ? -6.000 -28.546 4.718 1.00 82.31 95 GLY A N 1
ATOM 710 C CA . GLY A 1 95 ? -6.354 -27.130 4.721 1.00 82.31 95 GLY A CA 1
ATOM 711 C C . GLY A 1 95 ? -5.413 -26.280 5.580 1.00 82.31 95 GLY A C 1
ATOM 712 O O . GLY A 1 95 ? -4.838 -26.743 6.571 1.00 82.31 95 GLY A O 1
ATOM 713 N N . VAL A 1 96 ? -5.273 -25.006 5.212 1.00 85.75 96 VAL A N 1
ATOM 714 C CA . VAL A 1 96 ? -4.358 -24.041 5.855 1.00 85.75 96 VAL A CA 1
ATOM 715 C C . VAL A 1 96 ? -4.671 -23.770 7.331 1.00 85.75 96 VAL A C 1
ATOM 717 O O . VAL A 1 96 ? -3.775 -23.387 8.080 1.00 85.75 96 VAL A O 1
ATOM 720 N N . CYS A 1 97 ? -5.907 -24.017 7.776 1.00 85.81 97 CYS A N 1
ATOM 721 C CA . CYS A 1 97 ? -6.343 -23.844 9.162 1.00 85.81 97 CYS A CA 1
ATOM 722 C C . CYS A 1 97 ? -6.744 -25.148 9.865 1.00 85.81 97 CYS A C 1
ATOM 724 O O . CYS A 1 97 ? -7.289 -25.094 10.969 1.00 85.81 97 CYS A O 1
ATOM 726 N N . ALA A 1 98 ? -6.428 -26.314 9.298 1.00 85.69 98 ALA A N 1
A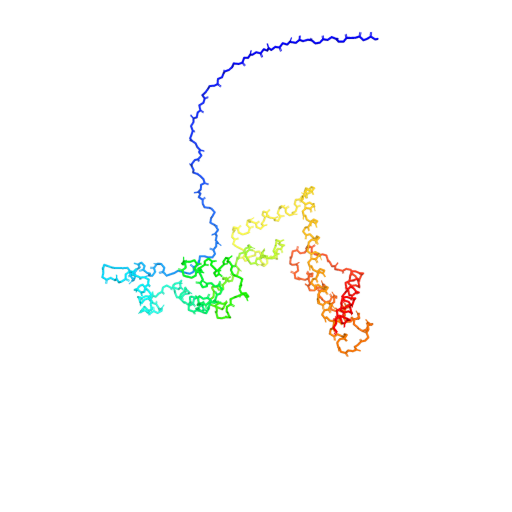TOM 727 C CA . ALA A 1 98 ? -6.864 -27.609 9.821 1.00 85.69 98 ALA A CA 1
ATOM 728 C C . ALA A 1 98 ? -6.391 -27.895 11.254 1.00 85.69 98 ALA A C 1
ATOM 730 O O . ALA A 1 98 ? -7.153 -28.334 12.115 1.00 85.69 98 ALA A O 1
ATOM 731 N N . GLU A 1 99 ? -5.116 -27.628 11.540 1.00 81.88 99 GLU A N 1
ATOM 732 C CA . GLU A 1 99 ? -4.548 -27.840 12.872 1.00 81.88 99 GLU A CA 1
ATOM 733 C C . GLU A 1 99 ? -5.107 -26.848 13.894 1.00 81.88 99 GLU A C 1
ATOM 735 O O . GLU A 1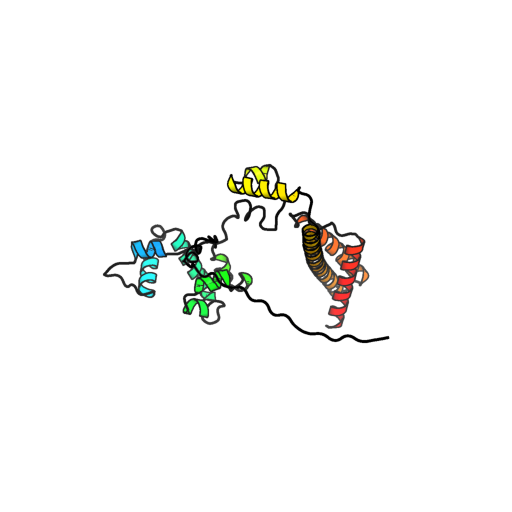 99 ? -5.506 -27.242 14.989 1.00 81.88 99 GLU A O 1
ATOM 740 N N . ALA A 1 100 ? -5.214 -25.576 13.512 1.00 81.56 100 ALA A N 1
ATOM 741 C CA . ALA A 1 100 ? -5.795 -24.551 14.365 1.00 81.56 100 ALA A CA 1
ATOM 742 C C . ALA A 1 100 ? -7.272 -24.835 14.669 1.00 81.56 100 ALA A C 1
ATOM 744 O O . ALA A 1 100 ? -7.704 -24.618 15.797 1.00 81.56 100 ALA A O 1
ATOM 745 N N . HIS A 1 101 ? -8.028 -25.371 13.707 1.00 82.31 101 HIS A N 1
ATOM 746 C CA . HIS A 1 101 ? -9.418 -25.760 13.915 1.00 82.31 101 HIS A CA 1
ATOM 747 C C . HIS A 1 101 ? -9.558 -26.863 14.969 1.00 82.31 101 HIS A C 1
ATOM 749 O O . HIS A 1 101 ? -10.336 -26.721 15.912 1.00 82.31 101 HIS A O 1
ATOM 755 N N . ARG A 1 102 ? -8.729 -27.912 14.880 1.00 78.06 102 ARG A N 1
ATOM 756 C CA . ARG A 1 102 ? -8.699 -29.002 15.875 1.00 78.06 102 ARG A CA 1
ATOM 757 C C . ARG A 1 102 ? -8.308 -28.531 17.275 1.00 78.06 102 ARG A C 1
ATOM 759 O O . ARG A 1 102 ? -8.763 -29.107 18.255 1.00 78.06 102 ARG A O 1
ATOM 766 N N . ASN A 1 103 ? -7.500 -27.478 17.360 1.00 77.94 103 ASN A N 1
ATOM 767 C CA . ASN A 1 103 ? -7.053 -26.896 18.625 1.00 77.94 103 ASN A CA 1
ATOM 768 C C . ASN A 1 103 ? -7.991 -25.794 19.156 1.00 77.94 103 ASN A C 1
ATOM 770 O O . ASN A 1 103 ? -7.662 -25.145 20.145 1.00 77.94 103 ASN A O 1
ATOM 774 N N . GLY A 1 104 ? -9.135 -25.542 18.506 1.00 71.19 104 GLY A N 1
ATOM 775 C CA . GLY A 1 104 ? -10.062 -24.473 18.899 1.00 71.19 104 GLY A CA 1
ATOM 776 C C . GLY A 1 104 ? -9.560 -23.054 18.594 1.00 71.19 104 GLY A C 1
ATOM 777 O O . GLY A 1 104 ? -10.186 -22.072 18.981 1.00 71.19 104 GLY A O 1
ATOM 778 N N . GLU A 1 105 ? -8.461 -22.918 17.853 1.00 76.00 105 GLU A N 1
ATOM 779 C CA . GLU A 1 105 ? -7.858 -21.648 17.438 1.00 76.00 105 GLU A CA 1
ATOM 780 C C . GLU A 1 105 ? -8.312 -21.205 16.033 1.00 76.00 105 GLU A C 1
ATOM 782 O O . GLU A 1 105 ? -7.668 -20.367 15.396 1.00 76.00 105 GLU A O 1
ATOM 787 N N . THR A 1 106 ? -9.431 -21.746 15.538 1.00 78.50 106 THR A N 1
ATOM 788 C CA . THR A 1 106 ? -9.999 -21.482 14.203 1.00 78.50 106 THR A CA 1
ATOM 789 C C . THR A 1 106 ? -10.012 -19.993 13.858 1.00 78.50 106 THR A C 1
ATOM 791 O O . THR A 1 106 ? -9.539 -19.570 12.806 1.00 78.50 106 THR A O 1
ATOM 794 N N . ALA A 1 107 ? -10.511 -19.179 14.787 1.00 70.88 107 ALA A N 1
ATOM 795 C CA . ALA A 1 107 ? -10.682 -17.747 14.593 1.00 70.88 107 ALA A CA 1
ATOM 796 C C . ALA A 1 107 ? -9.339 -16.998 14.513 1.00 70.88 107 ALA A C 1
ATOM 798 O O . ALA A 1 107 ? -9.179 -16.069 13.719 1.00 70.88 107 ALA A O 1
ATOM 799 N N . ALA A 1 108 ? -8.354 -17.428 15.308 1.00 72.12 108 ALA A N 1
ATOM 800 C CA . ALA A 1 108 ? -7.007 -16.871 15.270 1.00 72.12 108 ALA A CA 1
ATOM 801 C C . ALA A 1 108 ? -6.308 -17.217 13.948 1.00 72.12 108 ALA A C 1
ATOM 803 O O . ALA A 1 108 ? -5.632 -16.366 13.373 1.00 72.12 108 ALA A O 1
ATOM 804 N N . CYS A 1 109 ? -6.510 -18.431 13.431 1.00 80.44 109 CYS A N 1
ATOM 805 C CA . CYS A 1 109 ? -5.958 -18.828 12.142 1.00 80.44 109 CYS A CA 1
ATOM 806 C C . CYS A 1 109 ? -6.499 -17.975 10.990 1.00 80.44 109 CYS A C 1
ATOM 808 O O . CYS A 1 109 ? -5.718 -17.337 10.284 1.00 80.44 109 CYS A O 1
ATOM 810 N N . LEU A 1 110 ? -7.828 -17.892 10.881 1.00 75.88 110 LEU A N 1
ATOM 811 C CA . LEU A 1 110 ? -8.519 -17.221 9.781 1.00 75.88 110 LEU A CA 1
ATOM 812 C C . LEU A 1 110 ? -8.288 -15.707 9.712 1.00 75.88 110 LEU A C 1
ATOM 814 O O . LEU A 1 110 ? -8.335 -15.136 8.628 1.00 75.88 110 LEU A O 1
ATOM 818 N N . ILE A 1 111 ? -8.079 -15.046 10.856 1.00 71.06 111 ILE A N 1
ATOM 819 C CA . ILE A 1 111 ? -7.953 -13.579 10.902 1.00 71.06 111 ILE A CA 1
ATOM 820 C C . ILE A 1 111 ? -6.509 -13.112 11.073 1.00 71.06 111 ILE A C 1
ATOM 822 O O . ILE A 1 111 ? -6.152 -12.046 10.574 1.00 71.06 111 ILE A O 1
ATOM 826 N N . GLN A 1 112 ? -5.687 -13.850 11.822 1.00 71.12 112 GLN A N 1
ATOM 827 C CA . GLN A 1 112 ? -4.399 -13.332 12.295 1.00 71.12 112 GLN A CA 1
ATOM 828 C C . GLN A 1 112 ? -3.189 -14.032 11.681 1.00 71.12 112 GLN A C 1
ATOM 830 O O . GLN A 1 112 ? -2.109 -13.444 11.683 1.00 71.12 112 GLN A O 1
ATOM 835 N N . ARG A 1 113 ? -3.330 -15.275 11.204 1.00 76.25 113 ARG A N 1
ATOM 836 C CA . ARG A 1 113 ? -2.180 -16.101 10.795 1.00 76.25 113 ARG A CA 1
ATOM 837 C C . ARG A 1 113 ? -2.127 -16.376 9.296 1.00 76.25 113 ARG A C 1
ATOM 839 O O . ARG A 1 113 ? -1.026 -16.488 8.766 1.00 76.25 113 ARG A O 1
ATOM 846 N N . VAL A 1 114 ? -3.279 -16.472 8.638 1.00 76.31 114 VAL A N 1
ATOM 847 C CA . VAL A 1 114 ? -3.389 -16.817 7.215 1.00 76.31 114 VAL A CA 1
ATOM 848 C C . VAL A 1 114 ? -3.868 -15.603 6.432 1.00 76.31 114 VAL A C 1
ATOM 850 O O . VAL A 1 114 ? -4.776 -14.889 6.860 1.00 76.31 114 VAL A O 1
ATOM 853 N N . SER A 1 115 ? -3.228 -15.331 5.298 1.00 75.69 115 SER A N 1
ATOM 854 C CA . SER A 1 115 ? -3.649 -14.254 4.409 1.00 75.69 115 SER A CA 1
ATOM 855 C C . SER A 1 115 ? -4.813 -14.710 3.521 1.00 75.69 115 SER A C 1
ATOM 857 O O . SER A 1 115 ? -4.967 -15.893 3.233 1.00 75.69 115 SER A O 1
ATOM 859 N N . ILE A 1 116 ? -5.671 -13.779 3.093 1.00 75.94 116 ILE A N 1
ATOM 860 C CA . ILE A 1 116 ? -6.912 -14.111 2.362 1.00 75.94 116 ILE A CA 1
ATOM 861 C C . ILE A 1 116 ? -6.631 -14.876 1.054 1.00 75.94 116 ILE A C 1
ATOM 863 O O . ILE A 1 116 ? -7.436 -15.701 0.641 1.00 75.94 116 ILE A O 1
ATOM 867 N N . ASP A 1 117 ? -5.485 -14.631 0.422 1.00 78.31 117 ASP A N 1
ATOM 868 C CA . ASP A 1 117 ? -5.005 -15.307 -0.790 1.00 78.31 117 ASP A CA 1
ATOM 869 C C . ASP A 1 117 ? -4.600 -16.774 -0.575 1.00 78.31 117 ASP A C 1
ATOM 871 O O . ASP A 1 117 ? -4.502 -17.524 -1.543 1.00 78.31 117 ASP A O 1
ATOM 875 N N . GLN A 1 118 ? -4.390 -17.190 0.675 1.00 82.19 118 GLN A N 1
ATOM 876 C CA . GLN A 1 118 ? -4.082 -18.574 1.040 1.00 82.19 118 GLN A CA 1
ATOM 877 C C . GLN A 1 118 ? -5.328 -19.393 1.401 1.00 82.19 118 GLN A C 1
ATOM 879 O O . GLN A 1 118 ? -5.216 -20.605 1.572 1.00 82.19 118 GLN A O 1
ATOM 884 N N . LEU A 1 119 ? -6.490 -18.749 1.533 1.00 83.56 119 LEU A N 1
ATOM 885 C CA . LEU A 1 119 ? -7.757 -19.403 1.853 1.00 83.56 119 LEU A CA 1
ATOM 886 C C . LEU A 1 119 ? -8.467 -19.884 0.586 1.00 83.56 119 LEU A C 1
ATOM 888 O O . LEU A 1 119 ? -8.304 -19.317 -0.500 1.00 83.56 119 LEU A O 1
ATOM 892 N N . SER A 1 120 ? -9.335 -20.886 0.729 1.00 87.75 120 SER A N 1
ATOM 893 C CA . SER A 1 120 ? -10.264 -21.250 -0.339 1.00 87.75 120 SER A CA 1
ATOM 894 C C . SER A 1 120 ? -11.135 -20.050 -0.745 1.00 87.75 120 SER A C 1
ATOM 896 O O . SER A 1 120 ? -11.492 -19.184 0.061 1.00 87.75 120 SER A O 1
ATOM 898 N N . SER A 1 121 ? -11.535 -20.006 -2.018 1.00 83.56 121 SER A N 1
ATOM 899 C CA . SER A 1 121 ? -12.390 -18.927 -2.542 1.00 83.56 121 SER A CA 1
ATOM 900 C C . SER A 1 121 ? -13.714 -18.779 -1.778 1.00 83.56 121 SER A C 1
ATOM 902 O O . SER A 1 121 ? -14.218 -17.665 -1.619 1.00 83.56 121 SER A O 1
ATOM 904 N N . LYS A 1 122 ? -14.258 -19.891 -1.263 1.00 84.00 122 LYS A N 1
ATOM 905 C CA . LYS A 1 122 ? -15.467 -19.908 -0.434 1.00 84.00 122 LYS A CA 1
ATOM 906 C C . LYS A 1 122 ? -15.208 -19.308 0.944 1.00 84.00 122 LYS A C 1
ATOM 908 O O . LYS A 1 122 ? -15.999 -18.477 1.386 1.00 84.00 122 LYS A O 1
ATOM 913 N N . CYS A 1 123 ? -14.086 -19.645 1.575 1.00 85.06 123 CYS A N 1
ATOM 914 C CA . CYS A 1 123 ? -13.735 -19.111 2.885 1.00 85.06 123 CYS A CA 1
ATOM 915 C C . CYS A 1 123 ? -13.450 -17.612 2.824 1.00 85.06 123 CYS A C 1
ATOM 917 O O . CYS A 1 123 ? -14.009 -16.838 3.599 1.00 85.06 123 CYS A O 1
ATOM 919 N N . ALA A 1 124 ? -12.682 -17.173 1.825 1.00 81.12 124 ALA A N 1
ATOM 920 C CA . ALA A 1 124 ? -12.428 -15.757 1.578 1.00 81.12 124 ALA A CA 1
ATOM 921 C C . ALA A 1 124 ? -13.728 -14.946 1.389 1.00 81.12 124 ALA A C 1
ATOM 923 O O . ALA A 1 124 ? -13.817 -13.802 1.835 1.00 81.12 124 ALA A O 1
ATOM 924 N N . ALA A 1 125 ? -14.750 -15.533 0.754 1.00 80.44 125 ALA A N 1
ATOM 925 C CA . ALA A 1 125 ? -16.053 -14.899 0.561 1.00 80.44 125 ALA A CA 1
ATOM 926 C C . ALA A 1 125 ? -16.945 -14.916 1.818 1.00 80.44 125 ALA A C 1
ATOM 928 O O . ALA A 1 125 ? -17.777 -14.019 1.978 1.00 80.44 125 ALA A O 1
ATOM 929 N N . ALA A 1 126 ? -16.785 -15.928 2.676 1.00 81.25 126 ALA A N 1
ATOM 930 C CA . ALA A 1 126 ? -17.581 -16.144 3.882 1.00 81.25 126 ALA A CA 1
ATOM 931 C C . ALA A 1 126 ? -17.043 -15.405 5.116 1.00 81.25 126 ALA A C 1
ATOM 933 O O . ALA A 1 126 ? -17.797 -15.160 6.062 1.00 81.25 126 ALA A O 1
ATOM 934 N N . LEU A 1 127 ? -15.764 -15.013 5.109 1.00 77.06 127 LEU A N 1
ATOM 935 C CA . LEU A 1 127 ? -15.214 -14.147 6.143 1.00 77.06 127 LEU A CA 1
ATOM 936 C C . LEU A 1 127 ? -16.010 -12.836 6.221 1.00 77.06 127 LEU A C 1
ATOM 938 O O . LEU A 1 127 ? -16.384 -12.278 5.181 1.00 77.06 127 LEU A O 1
ATOM 942 N N . PRO A 1 128 ? -16.259 -12.302 7.434 1.00 66.94 128 PRO A N 1
ATOM 943 C CA . PRO A 1 128 ? -16.918 -11.019 7.587 1.00 66.94 128 PRO A CA 1
ATOM 944 C C . PRO A 1 128 ? -16.139 -9.980 6.792 1.00 66.94 128 PRO A C 1
ATOM 946 O O . PRO A 1 128 ? -15.017 -9.613 7.153 1.00 66.94 128 PRO A O 1
ATOM 949 N N . LYS A 1 129 ? -16.732 -9.502 5.692 1.00 62.22 129 LYS A N 1
ATOM 950 C CA . LYS A 1 129 ? -16.211 -8.336 4.985 1.00 62.22 129 LYS A CA 1
ATOM 951 C C . LYS A 1 129 ? -16.084 -7.257 6.043 1.00 62.22 129 LYS A C 1
ATOM 953 O O . LYS A 1 129 ? -17.084 -6.940 6.693 1.00 62.22 129 LYS A O 1
ATOM 958 N N . GLN A 1 130 ? -14.869 -6.747 6.258 1.00 55.56 130 GLN A N 1
ATOM 959 C CA . GLN A 1 130 ? -14.692 -5.593 7.128 1.00 55.56 130 GLN A CA 1
ATOM 960 C C . GLN A 1 130 ? -15.744 -4.573 6.699 1.00 55.56 130 GLN A C 1
ATOM 962 O O . GLN A 1 130 ? -15.874 -4.303 5.501 1.00 55.56 130 GLN A O 1
ATOM 967 N N . GLY A 1 131 ? -16.591 -4.151 7.645 1.00 48.34 131 GLY A N 1
ATOM 968 C CA . GLY A 1 131 ? -17.718 -3.271 7.346 1.00 48.34 131 GLY A CA 1
ATOM 969 C C . GLY A 1 131 ? -17.252 -2.053 6.543 1.00 48.34 131 GLY A C 1
ATOM 970 O O . GLY A 1 131 ? -16.049 -1.771 6.523 1.00 48.34 131 GLY A O 1
ATOM 971 N N . PRO A 1 132 ? -18.165 -1.330 5.862 1.00 51.84 132 PRO A N 1
ATOM 972 C CA . PRO A 1 132 ? -17.781 -0.143 5.107 1.00 51.84 132 PRO A CA 1
ATOM 973 C C . PRO A 1 132 ? -16.900 0.717 6.004 1.00 51.84 132 PRO A C 1
ATOM 975 O O . PRO A 1 132 ? -17.309 1.066 7.109 1.00 51.84 132 PRO A O 1
ATOM 978 N N . ARG A 1 133 ? -15.654 0.949 5.583 1.00 60.47 133 ARG A N 1
ATOM 979 C CA . ARG A 1 133 ? -14.686 1.645 6.423 1.00 60.47 133 ARG A CA 1
ATOM 980 C C . ARG A 1 133 ? -15.282 3.017 6.734 1.00 60.47 133 ARG A C 1
ATOM 982 O O . ARG A 1 133 ? -15.553 3.788 5.815 1.00 60.47 133 ARG A O 1
ATOM 989 N N . THR A 1 134 ? -15.566 3.287 8.004 1.00 68.06 134 THR A N 1
ATOM 990 C CA . THR A 1 134 ? -16.194 4.536 8.458 1.00 68.06 134 THR A CA 1
ATOM 991 C C . THR A 1 134 ? -15.239 5.333 9.330 1.00 68.06 134 THR A C 1
ATOM 993 O O . THR A 1 134 ? -14.369 4.770 9.986 1.00 68.06 134 THR A O 1
ATOM 996 N N . GLY A 1 135 ? -15.431 6.649 9.377 1.00 77.62 135 GLY A N 1
ATOM 997 C CA . GLY A 1 135 ? -14.656 7.524 10.252 1.00 77.62 135 GLY A CA 1
ATOM 998 C C . GLY A 1 135 ? -13.251 7.834 9.739 1.00 77.62 135 GLY A C 1
ATOM 999 O O . GLY A 1 135 ? -12.804 7.368 8.689 1.00 77.62 135 GLY A O 1
ATOM 1000 N N . LEU A 1 136 ? -12.544 8.677 10.484 1.00 84.81 136 LEU A N 1
ATOM 1001 C CA . LEU A 1 136 ? -11.284 9.277 10.049 1.00 84.81 136 LEU A CA 1
ATOM 1002 C C . LEU A 1 136 ? -10.196 8.237 9.783 1.00 84.81 136 LEU A C 1
ATOM 1004 O O . LEU A 1 136 ? -9.502 8.319 8.771 1.00 84.81 136 LEU A O 1
ATOM 1008 N N . ARG A 1 137 ? -10.025 7.280 10.699 1.00 80.19 137 ARG A N 1
ATOM 1009 C CA . ARG A 1 137 ? -8.922 6.310 10.647 1.00 80.19 137 ARG A CA 1
ATOM 1010 C C . ARG A 1 137 ? -9.122 5.274 9.560 1.00 80.19 137 ARG A C 1
ATOM 1012 O O . ARG A 1 137 ? -8.194 5.026 8.797 1.00 80.19 137 ARG A O 1
ATOM 1019 N N . ASP A 1 138 ? -10.325 4.724 9.484 1.00 78.94 138 ASP A N 1
ATOM 1020 C CA . ASP A 1 138 ? -10.575 3.577 8.629 1.00 78.94 138 ASP A CA 1
ATOM 1021 C C . ASP A 1 138 ? -11.021 4.002 7.239 1.00 78.94 138 ASP A C 1
ATOM 1023 O O . ASP A 1 138 ? -10.600 3.362 6.285 1.00 78.94 138 ASP A O 1
ATOM 1027 N N . LYS A 1 139 ? -11.809 5.075 7.077 1.00 81.81 139 LYS A N 1
ATOM 1028 C CA . LYS A 1 139 ? -12.235 5.539 5.745 1.00 81.81 139 LYS A CA 1
ATOM 1029 C C . LYS A 1 139 ? -11.179 6.407 5.074 1.00 81.81 139 LYS A C 1
ATOM 1031 O O . LYS A 1 139 ? -10.763 6.147 3.953 1.00 81.81 139 LYS A O 1
ATOM 1036 N N . PHE A 1 140 ? -10.765 7.469 5.759 1.00 82.62 140 PHE A N 1
ATOM 1037 C CA . PHE A 1 140 ? -10.056 8.573 5.114 1.00 82.62 140 PHE A CA 1
ATOM 1038 C C . PHE A 1 140 ? -8.531 8.513 5.265 1.00 82.62 140 PHE A C 1
ATOM 1040 O O . PHE A 1 140 ? -7.807 9.030 4.413 1.00 82.62 140 PHE A O 1
ATOM 1047 N N . TRP A 1 141 ? -8.034 7.895 6.340 1.00 85.94 141 TRP A N 1
ATOM 1048 C CA . TRP A 1 141 ? -6.605 7.719 6.630 1.00 85.94 141 TRP A CA 1
ATOM 1049 C C . TRP A 1 141 ? -6.132 6.263 6.565 1.00 85.94 141 TRP A C 1
ATOM 1051 O O . TRP A 1 141 ? -5.029 5.973 7.035 1.00 85.94 141 TRP A O 1
ATOM 1061 N N . ALA A 1 142 ? -6.918 5.385 5.936 1.00 78.94 142 ALA A N 1
ATOM 1062 C CA . ALA A 1 142 ? -6.558 3.999 5.640 1.00 78.94 142 ALA A CA 1
ATOM 1063 C C . ALA A 1 142 ? -5.160 3.880 5.019 1.00 78.94 142 ALA A C 1
ATOM 1065 O O . ALA A 1 142 ? -4.307 3.146 5.513 1.00 78.94 142 ALA A O 1
ATOM 1066 N N . ASP A 1 143 ? -4.927 4.678 3.978 1.00 68.81 143 ASP A N 1
ATOM 1067 C CA . ASP A 1 143 ? -3.706 4.667 3.164 1.00 68.81 143 ASP A CA 1
ATOM 1068 C C . ASP A 1 143 ? -2.667 5.692 3.652 1.00 68.81 143 ASP A C 1
ATOM 1070 O O . ASP A 1 143 ? -1.623 5.935 3.039 1.00 68.81 143 ASP A O 1
ATOM 1074 N N . GLY A 1 144 ? -2.944 6.306 4.803 1.00 77.31 144 GLY A N 1
ATOM 1075 C CA . GLY A 1 144 ? -2.100 7.294 5.449 1.00 77.31 144 GLY A CA 1
ATOM 1076 C C . GLY A 1 144 ? -2.760 8.660 5.603 1.00 77.31 144 GLY A C 1
ATOM 1077 O O . GLY A 1 144 ? -3.775 9.002 5.002 1.00 77.31 144 GLY A O 1
ATOM 1078 N N . LYS A 1 145 ? -2.151 9.483 6.462 1.00 84.12 145 LYS A N 1
ATOM 1079 C CA . LYS A 1 145 ? -2.734 10.767 6.865 1.00 84.12 145 LYS A CA 1
ATOM 1080 C C . LYS A 1 145 ? -2.646 11.805 5.746 1.00 84.12 145 LYS A C 1
ATOM 1082 O O . LYS A 1 145 ? -1.558 12.314 5.457 1.00 84.12 145 LYS A O 1
ATOM 1087 N N . ARG A 1 146 ? -3.799 12.195 5.205 1.00 86.88 146 ARG A N 1
ATOM 1088 C CA . ARG A 1 146 ? -3.955 13.241 4.184 1.00 86.88 146 ARG A CA 1
ATOM 1089 C C . ARG A 1 146 ? -4.871 14.373 4.636 1.00 86.88 146 ARG A C 1
ATOM 1091 O O . ARG A 1 146 ? -5.542 14.273 5.661 1.00 86.88 146 ARG A O 1
ATOM 1098 N N . VAL A 1 147 ? -4.822 15.482 3.899 1.00 89.38 147 VAL A N 1
ATOM 1099 C CA . VAL A 1 147 ? -5.792 16.571 4.079 1.00 89.38 147 VAL A CA 1
ATOM 1100 C C . VAL A 1 147 ? -7.099 16.115 3.442 1.00 89.38 147 VAL A C 1
ATOM 1102 O O . VAL A 1 147 ? -7.068 15.543 2.354 1.00 89.38 147 VAL A O 1
ATOM 1105 N N . LEU A 1 148 ? -8.194 16.317 4.160 1.00 89.44 148 LEU A N 1
ATOM 1106 C CA . LEU A 1 148 ? -9.543 15.991 3.720 1.00 89.44 148 LEU A CA 1
ATOM 1107 C C . LEU A 1 148 ? -10.212 17.234 3.134 1.00 89.44 148 LEU A C 1
ATOM 1109 O O . LEU A 1 148 ? -9.946 18.340 3.621 1.00 89.44 148 LEU A O 1
ATOM 1113 N N . GLY A 1 149 ? -11.038 17.035 2.107 1.00 87.69 149 GLY A N 1
ATOM 1114 C CA . GLY A 1 149 ? -11.938 18.044 1.547 1.00 87.69 149 GLY A CA 1
ATOM 1115 C C . GLY A 1 149 ? -13.032 18.451 2.536 1.00 87.69 149 GLY A C 1
ATOM 1116 O O . GLY A 1 149 ? -13.263 17.773 3.537 1.00 87.69 149 GLY A O 1
ATOM 1117 N N . ASP A 1 150 ? -13.692 19.582 2.292 1.00 87.62 150 ASP A N 1
ATOM 1118 C CA . ASP A 1 150 ? -14.707 20.112 3.214 1.00 87.62 150 ASP A CA 1
ATOM 1119 C C . ASP A 1 150 ? -15.928 19.180 3.341 1.00 87.62 150 ASP A C 1
ATOM 1121 O O . ASP A 1 150 ? -16.493 19.032 4.426 1.00 87.62 150 ASP A O 1
ATOM 1125 N N . ASP A 1 151 ? -16.282 18.500 2.253 1.00 89.38 151 ASP A N 1
ATOM 1126 C CA . ASP A 1 151 ? -17.278 17.431 2.175 1.00 89.38 151 ASP A CA 1
ATOM 1127 C C . ASP A 1 151 ? -16.869 16.205 3.003 1.00 89.38 151 ASP A C 1
ATOM 1129 O O . ASP A 1 151 ? -17.630 15.738 3.851 1.00 89.38 151 ASP A O 1
ATOM 1133 N N . GLU A 1 152 ? -15.626 15.751 2.858 1.00 88.31 152 GLU A N 1
ATOM 1134 C CA . GLU A 1 152 ? -15.079 14.626 3.623 1.00 88.31 152 GLU A CA 1
ATOM 1135 C C . GLU A 1 152 ? -15.007 14.935 5.128 1.00 88.31 152 GLU A C 1
ATOM 1137 O O . GLU A 1 152 ? -15.263 14.075 5.972 1.00 88.31 152 GLU A O 1
ATOM 1142 N N . VAL A 1 153 ? -14.683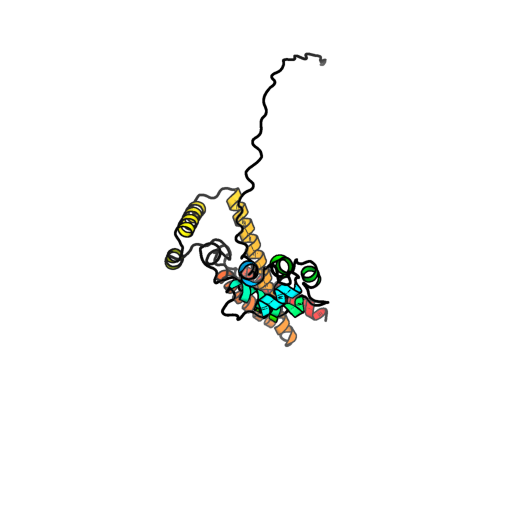 16.180 5.491 1.00 88.25 153 VAL A N 1
ATOM 1143 C CA . VAL A 1 153 ? -14.688 16.637 6.888 1.00 88.25 153 VAL A CA 1
ATOM 1144 C C . VAL A 1 153 ? -16.110 16.695 7.438 1.00 88.25 153 VAL A C 1
ATOM 1146 O O . VAL A 1 153 ? -16.301 16.423 8.626 1.00 88.25 153 VAL A O 1
ATOM 1149 N N . ALA A 1 154 ? -17.111 17.037 6.622 1.00 88.19 154 ALA A N 1
ATOM 1150 C CA . ALA A 1 154 ? -18.503 17.089 7.059 1.00 88.19 154 ALA A CA 1
ATOM 1151 C C . ALA A 1 154 ? -19.003 15.714 7.529 1.00 88.19 154 ALA A C 1
ATOM 1153 O O . ALA A 1 154 ? -19.686 15.654 8.556 1.00 88.19 154 ALA A O 1
ATOM 1154 N N . GLU A 1 155 ? -18.571 14.639 6.860 1.00 87.19 155 GLU A N 1
ATOM 1155 C CA . GLU A 1 155 ? -18.900 13.241 7.180 1.00 87.19 155 GLU A CA 1
ATOM 1156 C C . GLU A 1 155 ? -18.290 12.721 8.494 1.00 87.19 155 GLU A C 1
ATOM 1158 O O . GLU A 1 155 ? -18.736 11.702 9.026 1.00 87.19 155 GLU A O 1
ATOM 1163 N N . LEU A 1 156 ? -17.274 13.393 9.043 1.00 84.50 156 LEU A N 1
ATOM 1164 C CA . LEU A 1 156 ? -16.645 12.978 10.297 1.00 84.50 156 LEU A CA 1
ATOM 1165 C C . LEU A 1 156 ? -17.550 13.243 11.514 1.00 84.50 156 LEU A C 1
ATOM 1167 O O . LEU A 1 156 ? -18.211 14.284 11.616 1.00 84.50 156 LEU A O 1
ATOM 1171 N N . ASN A 1 157 ? -17.507 12.344 12.499 1.00 86.12 157 ASN A N 1
ATOM 1172 C CA . ASN A 1 157 ? -18.118 12.572 13.812 1.00 86.12 157 ASN A CA 1
ATOM 1173 C C .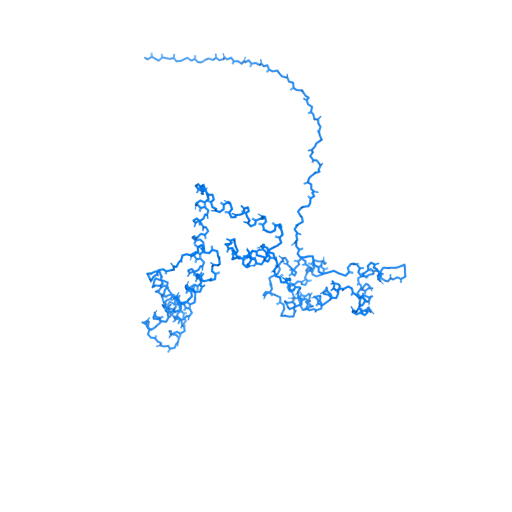 ASN A 1 157 ? -17.318 13.613 14.639 1.00 86.12 157 ASN A C 1
ATOM 1175 O O . ASN A 1 157 ? -16.289 14.128 14.194 1.00 86.12 157 ASN A O 1
ATOM 1179 N N . SER A 1 158 ? -17.804 13.980 15.831 1.00 80.75 158 SER A N 1
ATOM 1180 C CA . SER A 1 158 ? -17.174 14.999 16.693 1.00 80.75 158 SER A CA 1
ATOM 1181 C C . SER A 1 158 ? -15.723 14.678 17.051 1.00 80.75 158 SER A C 1
ATOM 1183 O O . SER A 1 158 ? -14.861 15.562 16.987 1.00 80.75 158 SER A O 1
ATOM 1185 N N . ASP A 1 159 ? -15.468 13.420 17.389 1.00 78.75 159 ASP A N 1
ATOM 1186 C CA . ASP A 1 159 ? -14.202 12.951 17.946 1.00 78.75 159 ASP A CA 1
ATOM 1187 C C . ASP A 1 159 ? -13.149 12.877 16.837 1.00 78.75 159 ASP A C 1
ATOM 1189 O O . ASP A 1 159 ? -12.045 13.414 16.961 1.00 78.75 159 ASP A O 1
ATOM 1193 N N . ASP A 1 160 ? -13.544 12.350 15.679 1.00 88.12 160 ASP A N 1
ATOM 1194 C CA . ASP A 1 160 ? -12.755 12.356 14.455 1.00 88.12 160 ASP A CA 1
ATOM 1195 C C . ASP A 1 160 ? -12.451 13.785 13.985 1.00 88.12 160 ASP A C 1
ATOM 1197 O O . ASP A 1 160 ? -11.322 14.094 13.594 1.00 88.12 160 ASP A O 1
ATOM 1201 N N . LYS A 1 161 ? -13.417 14.711 14.071 1.00 89.06 161 LYS A N 1
ATOM 1202 C CA . LYS A 1 161 ? -13.183 16.133 13.765 1.00 89.06 161 LYS A CA 1
ATOM 1203 C C . LYS A 1 161 ? -12.148 16.749 14.700 1.00 89.06 161 LYS A C 1
ATOM 1205 O O . LYS A 1 161 ? -11.393 17.629 14.274 1.00 89.06 161 LYS A O 1
ATOM 1210 N N . GLU A 1 162 ? -12.121 16.370 15.975 1.00 85.00 162 GLU A N 1
ATOM 1211 C CA . GLU A 1 162 ? -11.104 16.847 16.915 1.00 85.00 162 GLU A CA 1
ATOM 1212 C C . GLU A 1 162 ? -9.720 16.276 16.579 1.00 85.00 162 GLU A C 1
ATOM 1214 O O . GLU A 1 162 ? -8.744 17.030 16.472 1.00 85.00 162 GLU A O 1
ATOM 1219 N N . ASP A 1 163 ? -9.633 14.971 16.330 1.00 86.50 163 ASP A N 1
ATOM 1220 C CA . ASP A 1 163 ? -8.384 14.302 15.970 1.00 86.50 163 ASP A CA 1
ATOM 1221 C C . ASP A 1 163 ? -7.810 14.824 14.643 1.00 86.50 163 ASP A C 1
ATOM 1223 O O . ASP A 1 163 ? -6.599 15.085 14.543 1.00 86.50 163 ASP A O 1
ATOM 1227 N N . TYR A 1 164 ? -8.673 15.084 13.657 1.00 89.94 164 TYR A N 1
ATOM 1228 C CA . TYR A 1 164 ? -8.312 15.735 12.400 1.00 89.94 164 TYR A CA 1
ATOM 1229 C C . TYR A 1 164 ? -7.752 17.145 12.634 1.00 89.94 164 TYR A C 1
ATOM 1231 O O . TYR A 1 164 ? -6.650 17.464 12.172 1.00 89.94 164 TYR A O 1
ATOM 1239 N N . ARG A 1 165 ? -8.438 17.981 13.430 1.00 90.56 165 ARG A N 1
ATOM 1240 C CA . ARG A 1 165 ? -7.979 19.341 13.783 1.00 90.56 165 ARG A CA 1
ATOM 1241 C C . ARG A 1 165 ? -6.634 19.325 14.510 1.00 90.56 165 ARG A C 1
ATOM 1243 O O . ARG A 1 165 ? -5.728 20.097 14.176 1.00 90.56 165 ARG A O 1
ATOM 1250 N N . ARG A 1 166 ? -6.457 18.414 15.469 1.00 88.06 166 ARG A N 1
ATOM 1251 C CA . ARG A 1 166 ? -5.206 18.234 16.222 1.00 88.06 166 ARG A CA 1
ATOM 1252 C C . ARG A 1 166 ? -4.059 17.805 15.309 1.00 88.06 166 ARG A C 1
ATOM 1254 O O . ARG A 1 166 ? -2.922 18.259 15.467 1.00 88.06 166 ARG A O 1
ATOM 1261 N N . TRP A 1 167 ? -4.327 16.929 14.343 1.00 90.75 167 TRP A N 1
ATOM 1262 C CA . TRP A 1 167 ? -3.349 16.555 13.327 1.00 90.75 167 TRP A CA 1
ATOM 1263 C C . TRP A 1 167 ? -3.003 17.716 12.390 1.00 90.75 167 TRP A C 1
ATOM 1265 O O . TRP A 1 167 ? -1.815 17.963 12.187 1.00 90.75 167 TRP A O 1
ATOM 1275 N N . LEU A 1 168 ? -3.984 18.475 11.892 1.00 90.06 168 LEU A N 1
ATOM 1276 C CA . LEU A 1 168 ? -3.742 19.649 11.045 1.00 90.06 168 LEU A CA 1
ATOM 1277 C C . LEU A 1 168 ? -2.853 20.683 11.744 1.00 90.06 168 LEU A C 1
ATOM 1279 O O . LEU A 1 168 ? -1.912 21.196 11.134 1.00 90.06 168 LEU A O 1
ATOM 1283 N N . LYS A 1 169 ? -3.094 20.943 13.036 1.00 89.38 169 LYS A N 1
ATOM 1284 C CA . LYS A 1 169 ? -2.252 21.835 13.848 1.00 89.38 169 LYS A CA 1
ATOM 1285 C C . LYS A 1 169 ? -0.802 21.346 13.903 1.00 89.38 169 LYS A C 1
ATOM 1287 O O . LYS A 1 169 ? 0.115 22.127 13.666 1.00 89.38 169 LYS A O 1
ATOM 1292 N N . ARG A 1 170 ? -0.589 20.047 14.148 1.00 84.31 170 ARG A N 1
ATOM 1293 C CA . ARG A 1 170 ? 0.752 19.430 14.152 1.00 84.31 170 ARG A CA 1
ATOM 1294 C C . ARG A 1 170 ? 1.410 19.447 12.773 1.00 84.31 170 ARG A C 1
ATOM 1296 O O . ARG A 1 170 ? 2.606 19.681 12.681 1.00 84.31 170 ARG A O 1
ATOM 1303 N N . LYS A 1 171 ? 0.642 19.237 11.702 1.00 83.50 171 LYS A N 1
ATOM 1304 C CA . LYS A 1 171 ? 1.144 19.258 10.321 1.00 83.50 171 LYS A CA 1
ATOM 1305 C C . LYS A 1 171 ? 1.626 20.649 9.896 1.00 83.50 171 LYS A C 1
ATOM 1307 O O . LYS A 1 171 ? 2.601 20.732 9.156 1.00 83.50 171 LYS A O 1
ATOM 1312 N N . LYS A 1 172 ? 0.946 21.712 10.347 1.00 84.56 172 LYS A N 1
ATOM 1313 C CA . LYS A 1 172 ? 1.296 23.118 10.067 1.00 84.56 172 LYS A CA 1
ATOM 1314 C C . LYS A 1 172 ? 2.410 23.663 10.969 1.00 84.56 172 LYS A C 1
ATOM 1316 O O . LYS A 1 172 ? 2.993 24.692 10.642 1.00 84.56 172 LYS A O 1
ATOM 1321 N N . ALA A 1 173 ? 2.699 23.006 12.091 1.00 84.88 173 ALA A N 1
ATOM 1322 C CA . ALA A 1 173 ? 3.770 23.422 12.986 1.00 84.88 173 ALA A CA 1
ATOM 1323 C C . ALA A 1 173 ? 5.156 23.276 12.316 1.00 84.88 173 ALA A C 1
ATOM 1325 O O . ALA A 1 173 ? 5.347 22.381 11.482 1.00 84.88 173 ALA A O 1
ATOM 1326 N N . PRO A 1 174 ? 6.142 24.119 12.677 1.00 85.25 174 PRO A N 1
ATOM 1327 C CA . PRO A 1 174 ? 7.515 23.963 12.212 1.00 85.25 174 PRO A CA 1
ATOM 1328 C C . PRO A 1 174 ? 8.043 22.561 12.536 1.00 85.25 174 PRO A C 1
ATOM 1330 O O . PRO A 1 174 ? 7.964 22.103 13.674 1.00 85.25 174 PRO A O 1
ATOM 1333 N N . LYS A 1 175 ? 8.585 21.871 11.529 1.00 82.31 175 LYS A N 1
ATOM 1334 C CA . LYS A 1 175 ? 9.133 20.520 11.707 1.00 82.31 175 LYS A CA 1
ATOM 1335 C C . LYS A 1 175 ? 10.470 20.569 12.435 1.00 82.31 175 LYS A C 1
ATOM 1337 O O . LYS A 1 175 ? 11.368 21.306 12.013 1.00 82.31 175 LYS A O 1
ATOM 1342 N N . SER A 1 176 ? 10.628 19.718 13.447 1.00 84.25 176 SER A N 1
ATOM 1343 C CA . SER A 1 176 ? 11.930 19.470 14.069 1.00 84.25 176 SER A CA 1
ATOM 1344 C C . SER A 1 176 ? 12.896 18.792 13.081 1.00 84.25 176 SER A C 1
ATOM 1346 O O . SER A 1 176 ? 12.473 18.262 12.050 1.00 84.25 176 SER A O 1
ATOM 1348 N N . GLY A 1 177 ? 14.201 18.787 13.381 1.00 85.88 177 GLY A N 1
ATOM 1349 C CA . GLY A 1 177 ? 15.197 18.071 12.565 1.00 85.88 177 GLY A CA 1
ATOM 1350 C C . GLY A 1 177 ? 14.842 16.589 12.381 1.00 85.88 177 GLY A C 1
ATOM 1351 O O . GLY A 1 177 ? 14.762 16.108 11.253 1.00 85.88 177 GLY A O 1
ATOM 1352 N N . LYS A 1 178 ? 14.472 15.915 13.476 1.00 81.12 178 LYS A N 1
ATOM 1353 C CA . LYS A 1 178 ? 14.030 14.512 13.484 1.00 81.12 178 LYS A CA 1
ATOM 1354 C C . LYS A 1 178 ? 12.784 14.273 12.621 1.00 81.12 178 LYS A C 1
ATOM 1356 O O . LYS A 1 178 ? 12.682 13.259 11.933 1.00 81.12 178 LYS A O 1
ATOM 1361 N N . ASP A 1 179 ? 11.841 15.216 12.604 1.00 77.38 179 ASP A N 1
ATOM 1362 C CA . ASP A 1 179 ? 10.643 15.108 11.759 1.00 77.38 179 ASP A CA 1
ATOM 1363 C C . ASP A 1 179 ? 10.960 15.273 10.268 1.00 77.38 179 ASP A C 1
ATOM 1365 O O . ASP A 1 179 ? 10.300 14.663 9.422 1.00 77.38 179 ASP A O 1
ATOM 1369 N N . LYS A 1 180 ? 11.965 16.091 9.925 1.00 83.88 180 LYS A N 1
ATOM 1370 C CA . LYS A 1 180 ? 12.445 16.229 8.542 1.00 83.88 180 LYS A CA 1
ATOM 1371 C C . LYS A 1 180 ? 13.104 14.938 8.063 1.00 83.88 180 LYS A C 1
ATOM 1373 O O . LYS A 1 180 ? 12.780 14.488 6.967 1.00 83.88 180 LYS A O 1
ATOM 1378 N N . GLU A 1 181 ? 13.947 14.323 8.890 1.00 82.81 181 GLU A N 1
ATOM 1379 C CA . GLU A 1 181 ? 14.575 13.027 8.597 1.00 82.81 181 GLU A CA 1
ATOM 1380 C C . GLU A 1 181 ? 13.532 11.922 8.420 1.00 82.81 181 GLU A C 1
ATOM 1382 O O . GLU A 1 181 ? 13.548 11.208 7.419 1.00 82.81 181 GLU A O 1
ATOM 1387 N N . ARG A 1 182 ? 12.548 11.836 9.325 1.00 82.69 182 ARG A N 1
ATOM 1388 C CA . ARG A 1 182 ? 11.442 10.877 9.198 1.00 82.69 182 ARG A CA 1
ATOM 1389 C C . ARG A 1 182 ? 10.647 11.093 7.910 1.00 82.69 182 ARG A C 1
ATOM 1391 O O . ARG A 1 182 ? 10.326 10.133 7.217 1.00 82.69 182 ARG A O 1
ATOM 1398 N N . ALA A 1 183 ? 10.326 12.343 7.574 1.00 80.19 183 ALA A N 1
ATOM 1399 C CA . ALA A 1 183 ? 9.608 12.660 6.340 1.00 80.19 183 ALA A CA 1
ATOM 1400 C C . ALA A 1 183 ? 10.429 12.324 5.085 1.00 80.19 183 ALA A C 1
ATOM 1402 O O . ALA A 1 183 ? 9.859 11.890 4.085 1.00 80.19 183 ALA A O 1
ATOM 1403 N N . TYR A 1 184 ? 11.749 12.515 5.138 1.00 84.56 184 TYR A N 1
ATOM 1404 C CA . TYR A 1 184 ? 12.658 12.101 4.075 1.00 84.56 184 TYR A CA 1
ATOM 1405 C C . TYR A 1 184 ? 12.663 10.579 3.917 1.00 84.56 184 TYR A C 1
ATOM 1407 O O . TYR A 1 184 ? 12.434 10.101 2.814 1.00 84.56 184 TYR A O 1
ATOM 1415 N N . ALA A 1 185 ? 12.812 9.824 5.008 1.00 83.31 185 ALA A N 1
ATOM 1416 C CA . ALA A 1 185 ? 12.798 8.362 4.983 1.00 83.31 185 ALA A CA 1
ATOM 1417 C C . ALA A 1 185 ? 11.497 7.800 4.384 1.00 83.31 185 ALA A C 1
ATOM 1419 O O . ALA A 1 185 ? 11.547 6.965 3.484 1.00 83.31 185 ALA A O 1
ATOM 1420 N N . VAL A 1 186 ? 10.337 8.319 4.811 1.00 83.00 186 VAL A N 1
ATOM 1421 C CA . VAL A 1 186 ? 9.028 7.916 4.262 1.00 83.00 186 VAL A CA 1
ATOM 1422 C C . VAL A 1 186 ? 8.940 8.211 2.766 1.00 83.00 186 VAL A C 1
ATOM 1424 O O . VAL A 1 186 ? 8.482 7.369 1.997 1.00 83.00 186 VAL A O 1
ATOM 1427 N N . ARG A 1 187 ? 9.393 9.394 2.332 1.00 85.56 187 ARG A N 1
ATOM 1428 C CA . ARG A 1 187 ? 9.396 9.752 0.910 1.00 85.56 187 ARG A CA 1
ATOM 1429 C C . ARG A 1 187 ? 10.298 8.824 0.107 1.00 85.56 187 ARG A C 1
ATOM 1431 O O . ARG A 1 187 ? 9.869 8.333 -0.926 1.00 85.56 187 ARG A O 1
ATOM 1438 N N . THR A 1 188 ? 11.513 8.574 0.584 1.00 86.00 188 THR A N 1
ATOM 1439 C CA . THR A 1 188 ? 12.473 7.687 -0.078 1.00 86.00 188 THR A CA 1
ATOM 1440 C C . THR A 1 188 ? 11.905 6.280 -0.221 1.00 86.00 188 THR A C 1
ATOM 1442 O O . THR A 1 188 ? 11.930 5.734 -1.316 1.00 86.00 188 THR A O 1
ATOM 1445 N N . GLN A 1 189 ? 11.313 5.724 0.839 1.00 85.00 189 GLN A N 1
ATOM 1446 C CA . GLN A 1 189 ? 10.693 4.399 0.797 1.00 85.00 189 GLN A CA 1
ATOM 1447 C C . GLN A 1 189 ? 9.538 4.333 -0.211 1.00 85.00 189 GLN A C 1
ATOM 1449 O O . GLN A 1 189 ? 9.457 3.390 -0.993 1.00 85.00 189 GLN A O 1
ATOM 1454 N N . LYS A 1 190 ? 8.667 5.348 -0.232 1.00 83.81 190 LYS A N 1
ATOM 1455 C CA . LYS A 1 190 ? 7.572 5.426 -1.208 1.00 83.81 190 LYS A CA 1
ATOM 1456 C C . LYS A 1 190 ? 8.079 5.553 -2.639 1.00 83.81 190 LYS A C 1
ATOM 1458 O O . LYS A 1 190 ? 7.582 4.855 -3.514 1.00 83.81 190 LYS A O 1
ATOM 1463 N N . THR A 1 191 ? 9.083 6.398 -2.877 1.00 88.69 191 THR A N 1
ATOM 1464 C CA . THR A 1 191 ? 9.712 6.520 -4.197 1.00 88.69 191 THR A CA 1
ATOM 1465 C C . THR A 1 191 ? 10.323 5.196 -4.640 1.00 88.69 191 THR A C 1
ATOM 1467 O O . THR A 1 191 ? 10.156 4.837 -5.799 1.00 88.69 191 THR A O 1
ATOM 1470 N N . LEU A 1 192 ? 10.995 4.462 -3.749 1.00 88.38 192 LEU A N 1
ATOM 1471 C CA . LEU A 1 192 ? 11.570 3.154 -4.072 1.00 88.38 192 LEU A CA 1
ATOM 1472 C C . LEU A 1 192 ? 10.485 2.141 -4.442 1.00 88.38 192 LEU A C 1
ATOM 1474 O O . LEU A 1 192 ? 10.552 1.585 -5.531 1.00 88.38 192 LEU A O 1
ATOM 1478 N N . ARG A 1 193 ? 9.444 1.997 -3.612 1.00 87.62 193 ARG A N 1
ATOM 1479 C CA . ARG A 1 193 ? 8.323 1.085 -3.885 1.00 87.62 193 ARG A CA 1
ATOM 1480 C C . ARG A 1 193 ? 7.631 1.403 -5.212 1.00 87.62 193 ARG A C 1
ATOM 1482 O O . ARG A 1 193 ? 7.420 0.510 -6.021 1.00 87.62 193 ARG A O 1
ATOM 1489 N N . ALA A 1 194 ? 7.329 2.677 -5.458 1.00 89.12 194 ALA A N 1
ATOM 1490 C CA . ALA A 1 194 ? 6.732 3.103 -6.720 1.00 89.12 194 ALA A CA 1
ATOM 1491 C C . ALA A 1 194 ? 7.685 2.855 -7.903 1.00 89.12 194 ALA A C 1
ATOM 1493 O O . ALA A 1 194 ? 7.257 2.417 -8.961 1.00 89.12 194 ALA A O 1
ATOM 1494 N N . THR A 1 195 ? 8.992 3.075 -7.730 1.00 91.25 195 THR A N 1
ATOM 1495 C CA . THR A 1 195 ? 9.987 2.779 -8.774 1.00 91.25 195 THR A CA 1
ATOM 1496 C C . THR A 1 195 ? 10.032 1.288 -9.096 1.00 91.25 195 THR A C 1
ATOM 1498 O O . THR A 1 195 ? 10.138 0.937 -10.267 1.00 91.25 195 THR A O 1
ATOM 1501 N N . GLU A 1 196 ? 9.960 0.415 -8.091 1.00 91.38 196 GLU A N 1
ATOM 1502 C CA . GLU A 1 196 ? 9.926 -1.039 -8.275 1.00 91.38 196 GLU A CA 1
ATOM 1503 C C . GLU A 1 196 ? 8.675 -1.467 -9.042 1.00 91.38 196 GLU A C 1
ATOM 1505 O O . GLU A 1 196 ? 8.820 -2.084 -10.092 1.00 91.38 196 GLU A O 1
ATOM 1510 N N . GLN A 1 197 ? 7.489 -1.021 -8.616 1.00 90.75 197 GLN A N 1
ATOM 1511 C CA . GLN A 1 197 ? 6.220 -1.299 -9.305 1.00 90.75 197 GLN A CA 1
ATOM 1512 C C . GLN A 1 197 ? 6.245 -0.835 -10.769 1.00 90.75 197 GLN A C 1
ATOM 1514 O O . GLN A 1 197 ? 5.980 -1.610 -11.684 1.00 90.75 197 GLN A O 1
ATOM 1519 N N . VAL A 1 198 ? 6.666 0.410 -11.015 1.00 93.31 198 VAL A N 1
ATOM 1520 C CA . VAL A 1 198 ? 6.797 0.958 -12.376 1.00 93.31 198 VAL A CA 1
ATOM 1521 C C . VAL A 1 198 ? 7.821 0.167 -13.197 1.00 93.31 198 VAL A C 1
ATOM 1523 O O . VAL A 1 198 ? 7.638 -0.034 -14.398 1.00 93.31 198 VAL A O 1
ATOM 1526 N N . THR A 1 199 ? 8.908 -0.298 -12.572 1.00 93.94 199 THR A N 1
ATOM 1527 C CA . THR A 1 199 ? 9.919 -1.122 -13.249 1.00 93.94 199 THR A CA 1
ATOM 1528 C C . THR A 1 199 ? 9.363 -2.495 -13.608 1.00 93.94 199 THR A C 1
ATOM 1530 O O . THR A 1 199 ? 9.652 -2.974 -14.700 1.00 93.94 199 THR A O 1
ATOM 1533 N N . GLU A 1 200 ? 8.587 -3.132 -12.733 1.00 91.81 200 GLU A N 1
ATOM 1534 C CA . GLU A 1 200 ? 7.959 -4.434 -12.985 1.00 91.81 200 GLU A CA 1
ATOM 1535 C C . GLU A 1 200 ? 6.979 -4.361 -14.155 1.00 91.81 200 GLU A C 1
ATOM 1537 O O . GLU A 1 200 ? 7.116 -5.127 -15.109 1.00 91.81 200 GLU A O 1
ATOM 1542 N N . GLU A 1 201 ? 6.080 -3.377 -14.154 1.00 92.56 201 GLU A N 1
ATOM 1543 C CA . GLU A 1 201 ? 5.138 -3.164 -15.256 1.00 92.56 201 GLU A CA 1
ATOM 1544 C C . GLU A 1 201 ? 5.852 -2.877 -16.584 1.00 92.56 201 GLU A C 1
ATOM 1546 O O . GLU A 1 201 ? 5.542 -3.469 -17.620 1.00 92.56 201 GLU A O 1
ATOM 1551 N N . ALA A 1 202 ? 6.870 -2.012 -16.559 1.00 94.06 202 ALA A N 1
ATOM 1552 C CA . ALA A 1 202 ? 7.671 -1.720 -17.742 1.00 94.06 202 ALA A CA 1
ATOM 1553 C C . ALA A 1 202 ? 8.468 -2.945 -18.225 1.00 94.06 202 ALA A C 1
ATOM 1555 O O . ALA A 1 202 ? 8.686 -3.100 -19.427 1.00 94.06 202 ALA A O 1
ATOM 1556 N N . THR A 1 203 ? 8.907 -3.817 -17.308 1.00 93.94 203 THR A N 1
ATOM 1557 C CA . THR A 1 203 ? 9.631 -5.056 -17.641 1.00 93.94 203 THR A CA 1
ATOM 1558 C C . THR A 1 203 ? 8.691 -6.059 -18.293 1.00 93.94 203 THR A C 1
ATOM 1560 O O . THR A 1 203 ? 9.064 -6.645 -19.306 1.00 93.94 203 THR A O 1
ATOM 1563 N N . ALA A 1 204 ? 7.466 -6.206 -17.780 1.00 92.06 204 ALA A N 1
ATOM 1564 C CA . ALA A 1 204 ? 6.439 -7.047 -18.387 1.00 92.06 204 ALA A CA 1
ATOM 1565 C C . ALA A 1 204 ? 6.115 -6.586 -19.818 1.00 92.06 204 ALA A C 1
ATOM 1567 O O . ALA A 1 204 ? 6.139 -7.394 -20.745 1.00 92.06 204 ALA A O 1
ATOM 1568 N N . ALA A 1 205 ? 5.935 -5.278 -20.024 1.00 92.38 205 ALA A N 1
ATOM 1569 C CA . ALA A 1 205 ? 5.693 -4.710 -21.350 1.00 92.38 205 ALA A CA 1
ATOM 1570 C C . ALA A 1 205 ? 6.879 -4.910 -22.313 1.00 92.38 205 ALA A C 1
ATOM 1572 O O . ALA A 1 205 ? 6.690 -5.240 -23.486 1.00 92.38 205 ALA A O 1
ATOM 1573 N N . ALA A 1 206 ? 8.114 -4.742 -21.826 1.00 93.38 206 ALA A N 1
ATOM 1574 C CA . ALA A 1 206 ? 9.314 -5.008 -22.617 1.00 93.38 206 ALA A CA 1
ATOM 1575 C C . ALA A 1 206 ? 9.436 -6.494 -22.991 1.00 93.38 206 ALA A C 1
ATOM 1577 O O . ALA A 1 206 ? 9.776 -6.813 -24.130 1.00 93.38 206 ALA A O 1
ATOM 1578 N N . ALA A 1 207 ? 9.156 -7.399 -22.050 1.00 92.25 207 ALA A N 1
ATOM 1579 C CA . ALA A 1 207 ? 9.195 -8.839 -22.274 1.00 92.25 207 ALA A CA 1
ATOM 1580 C C . ALA A 1 207 ? 8.142 -9.276 -23.299 1.00 92.25 207 ALA A C 1
ATOM 1582 O O . ALA A 1 207 ? 8.464 -10.037 -24.209 1.00 92.25 207 ALA A O 1
ATOM 1583 N N . GLU A 1 208 ? 6.921 -8.740 -23.217 1.00 92.50 208 GLU A N 1
ATOM 1584 C CA . GLU A 1 208 ? 5.855 -9.013 -24.182 1.00 92.50 208 GLU A CA 1
ATOM 1585 C C . GLU A 1 208 ? 6.243 -8.571 -25.604 1.00 92.50 208 GLU A C 1
ATOM 1587 O O . GLU A 1 208 ? 6.096 -9.340 -26.556 1.00 92.50 208 GLU A O 1
ATOM 1592 N N . ALA A 1 209 ? 6.802 -7.367 -25.755 1.00 91.81 209 ALA A N 1
ATOM 1593 C CA . ALA A 1 209 ? 7.297 -6.873 -27.042 1.00 91.81 209 ALA A CA 1
ATOM 1594 C C . ALA A 1 209 ? 8.409 -7.776 -27.613 1.00 91.81 209 ALA A C 1
ATOM 1596 O O . ALA A 1 209 ? 8.375 -8.175 -28.780 1.00 91.81 209 ALA A O 1
ATOM 1597 N N . LEU A 1 210 ? 9.377 -8.170 -26.779 1.00 91.38 210 LEU A N 1
ATOM 1598 C CA . LEU A 1 210 ? 10.473 -9.053 -27.191 1.00 91.38 210 LEU A CA 1
ATOM 1599 C C . LEU A 1 210 ? 10.012 -10.483 -27.516 1.00 91.38 210 LEU A C 1
ATOM 1601 O O . LEU A 1 210 ? 10.627 -11.133 -28.370 1.00 91.38 210 LEU A O 1
ATOM 1605 N N . ALA A 1 211 ? 8.961 -10.976 -26.857 1.00 90.25 211 ALA A N 1
ATOM 1606 C CA . ALA A 1 211 ? 8.340 -12.269 -27.141 1.00 90.25 211 ALA A CA 1
ATOM 1607 C C . ALA A 1 211 ? 7.601 -12.261 -28.490 1.00 90.25 211 ALA A C 1
ATOM 1609 O O . ALA A 1 211 ? 7.650 -13.246 -29.221 1.00 90.25 211 ALA A O 1
ATOM 1610 N N . LYS A 1 212 ? 7.011 -11.122 -28.876 1.00 92.44 212 LYS A N 1
ATOM 1611 C CA . LYS A 1 212 ? 6.404 -10.899 -30.203 1.00 92.44 212 LYS A CA 1
ATOM 1612 C C . LYS A 1 212 ? 7.426 -10.704 -31.332 1.00 92.44 212 LYS A C 1
ATOM 1614 O O . LYS A 1 212 ? 7.041 -10.478 -32.475 1.00 92.44 212 LYS A O 1
ATOM 1619 N N . GLY A 1 213 ? 8.724 -10.792 -31.032 1.00 89.38 213 GLY A N 1
ATOM 1620 C CA . GLY A 1 213 ? 9.797 -10.610 -32.011 1.00 89.38 213 GLY A CA 1
ATOM 1621 C C . GLY A 1 213 ? 10.083 -9.147 -32.359 1.00 89.38 213 GLY A C 1
ATOM 1622 O O . GLY A 1 213 ? 10.777 -8.883 -33.340 1.00 89.38 213 GLY A O 1
ATOM 1623 N N . GLU A 1 214 ? 9.581 -8.189 -31.575 1.00 91.69 214 GLU A N 1
ATOM 1624 C CA . GLU A 1 214 ? 9.871 -6.776 -31.799 1.00 91.69 214 GLU A CA 1
ATOM 1625 C C . GLU A 1 214 ? 11.339 -6.432 -31.491 1.00 91.69 214 GLU A C 1
ATOM 1627 O O . GLU A 1 214 ? 12.036 -7.108 -30.728 1.00 91.69 214 GLU A O 1
ATOM 1632 N N . SER A 1 215 ? 11.828 -5.340 -32.086 1.00 91.56 215 SER A N 1
ATOM 1633 C CA . SER A 1 215 ? 13.195 -4.867 -31.853 1.00 91.56 215 SER A CA 1
ATOM 1634 C C . SER A 1 215 ? 13.384 -4.329 -30.428 1.00 91.56 215 SER A C 1
ATOM 1636 O O . SER A 1 215 ? 12.452 -3.818 -29.806 1.00 91.56 215 SER A O 1
ATOM 1638 N N . LYS A 1 216 ? 14.634 -4.322 -29.935 1.00 90.69 216 LYS A N 1
ATOM 1639 C CA . LYS A 1 216 ? 14.988 -3.698 -28.641 1.00 90.69 216 LYS A CA 1
ATOM 1640 C C . LYS A 1 216 ? 14.561 -2.223 -28.568 1.00 90.69 216 LYS A C 1
ATOM 1642 O O . LYS A 1 216 ? 14.242 -1.720 -27.492 1.00 90.69 216 LYS A O 1
ATOM 1647 N N . HIS A 1 217 ? 14.537 -1.528 -29.709 1.00 91.88 217 HIS A N 1
ATOM 1648 C CA . HIS A 1 217 ? 14.044 -0.156 -29.790 1.00 91.88 217 HIS A CA 1
ATOM 1649 C C . HIS A 1 217 ? 12.538 -0.076 -29.509 1.00 91.88 217 HIS A C 1
ATOM 1651 O O . HIS A 1 217 ? 12.126 0.726 -28.675 1.00 91.88 217 HIS A O 1
ATOM 1657 N N . MET A 1 218 ? 11.735 -0.944 -30.130 1.00 91.00 218 MET A N 1
ATOM 1658 C CA . MET A 1 218 ? 10.288 -0.994 -29.896 1.00 91.00 218 MET A CA 1
ATOM 1659 C C . MET A 1 218 ? 9.949 -1.413 -28.463 1.00 91.00 218 MET A C 1
ATOM 1661 O O . MET A 1 218 ? 9.155 -0.737 -27.811 1.00 91.00 218 MET A O 1
ATOM 1665 N N . ALA A 1 219 ? 10.651 -2.409 -27.911 1.00 92.00 219 ALA A N 1
ATOM 1666 C CA . ALA A 1 219 ? 10.521 -2.782 -26.501 1.00 92.00 219 ALA A CA 1
ATOM 1667 C C . ALA A 1 219 ? 10.812 -1.600 -25.552 1.00 92.00 219 ALA A C 1
ATOM 1669 O O . ALA A 1 219 ? 10.128 -1.424 -24.549 1.00 92.00 219 ALA A O 1
ATOM 1670 N N . SER A 1 220 ? 11.781 -0.741 -25.890 1.00 93.50 220 SER A N 1
ATOM 1671 C CA . SER A 1 220 ? 12.091 0.483 -25.134 1.00 93.50 220 SER A CA 1
ATOM 1672 C C . SER A 1 220 ? 11.004 1.553 -25.230 1.00 93.50 220 SER A C 1
ATOM 1674 O O . SER A 1 220 ? 10.682 2.196 -24.227 1.00 93.50 220 SER A O 1
ATOM 1676 N N . VAL A 1 221 ? 10.398 1.733 -26.407 1.00 94.62 221 VAL A N 1
ATOM 1677 C CA . VAL A 1 221 ? 9.260 2.649 -26.591 1.00 94.62 221 VAL A CA 1
ATOM 1678 C C . VAL A 1 221 ? 8.064 2.182 -25.759 1.00 94.62 221 VAL A C 1
ATOM 1680 O O . VAL A 1 221 ? 7.499 2.980 -25.008 1.00 94.62 221 VAL A O 1
ATOM 1683 N N . MET A 1 222 ? 7.736 0.889 -25.817 1.00 91.62 222 MET A N 1
ATOM 1684 C CA . MET A 1 222 ? 6.644 0.292 -25.042 1.00 91.62 222 MET A CA 1
ATOM 1685 C C . MET A 1 222 ? 6.896 0.383 -23.535 1.00 91.62 222 MET A C 1
ATOM 1687 O O . MET A 1 222 ? 6.043 0.878 -22.800 1.00 91.62 222 MET A O 1
ATOM 1691 N N . ALA A 1 223 ? 8.099 0.022 -23.079 1.00 93.31 223 ALA A N 1
ATOM 1692 C CA . ALA A 1 223 ? 8.495 0.148 -21.678 1.00 93.31 223 ALA A CA 1
ATOM 1693 C C . ALA A 1 223 ? 8.433 1.600 -21.181 1.00 93.31 223 ALA A C 1
ATOM 1695 O O . ALA A 1 223 ? 8.018 1.846 -20.055 1.00 93.31 223 ALA A O 1
ATOM 1696 N N . THR A 1 224 ? 8.811 2.577 -22.012 1.00 94.75 224 THR A N 1
ATOM 1697 C CA . THR A 1 224 ? 8.744 4.005 -21.653 1.00 94.75 224 THR A CA 1
ATOM 1698 C C . THR A 1 224 ? 7.304 4.489 -21.517 1.00 94.75 224 THR A C 1
ATOM 1700 O O . THR A 1 224 ? 7.007 5.257 -20.602 1.00 94.75 224 THR A O 1
ATOM 1703 N N . LYS A 1 225 ? 6.410 4.048 -22.410 1.00 95.38 225 LYS A N 1
ATOM 1704 C CA . LYS A 1 225 ? 4.984 4.381 -22.341 1.00 95.38 225 LYS A CA 1
ATOM 1705 C C . LYS A 1 225 ? 4.361 3.822 -21.062 1.00 95.38 225 LYS A C 1
ATOM 1707 O O . LYS A 1 225 ? 3.803 4.588 -20.283 1.00 95.38 225 LYS A O 1
ATOM 1712 N N . VAL A 1 226 ? 4.543 2.526 -20.811 1.00 94.69 226 VAL A N 1
ATOM 1713 C CA . VAL A 1 226 ? 4.009 1.862 -19.613 1.00 94.69 226 VAL A CA 1
ATOM 1714 C C . VAL A 1 226 ? 4.622 2.444 -18.342 1.00 94.69 226 VAL A C 1
ATOM 1716 O O . VAL A 1 226 ? 3.898 2.741 -17.399 1.00 94.69 226 VAL A O 1
ATOM 1719 N N . ALA A 1 227 ? 5.929 2.725 -18.329 1.00 94.38 227 ALA A N 1
ATOM 1720 C CA . ALA A 1 227 ? 6.572 3.364 -17.184 1.00 94.38 227 ALA A CA 1
ATOM 1721 C C . ALA A 1 227 ? 6.002 4.761 -16.884 1.00 94.38 227 ALA A C 1
ATOM 1723 O O . ALA A 1 227 ? 5.906 5.144 -15.721 1.00 94.38 227 ALA A O 1
ATOM 1724 N N . ARG A 1 228 ? 5.632 5.538 -17.912 1.00 95.19 228 ARG A N 1
ATOM 1725 C CA . ARG A 1 228 ? 4.994 6.850 -17.733 1.00 95.19 228 ARG A CA 1
ATOM 1726 C C . ARG A 1 228 ? 3.603 6.703 -17.125 1.00 95.19 228 ARG A C 1
ATOM 1728 O O . ARG A 1 228 ? 3.334 7.335 -16.111 1.00 95.19 228 ARG A O 1
ATOM 1735 N N . GLU A 1 229 ? 2.762 5.858 -17.715 1.00 94.06 229 GLU A N 1
ATOM 1736 C CA . GLU A 1 229 ? 1.387 5.630 -17.254 1.00 94.06 229 GLU A CA 1
ATOM 1737 C C . GLU A 1 229 ? 1.371 5.081 -15.818 1.00 94.06 229 GLU A C 1
ATOM 1739 O O . GLU A 1 229 ? 0.673 5.612 -14.957 1.00 94.06 229 GLU A O 1
ATOM 1744 N N . ALA A 1 230 ? 2.214 4.092 -15.516 1.00 90.56 230 ALA A N 1
ATOM 1745 C CA . ALA A 1 230 ? 2.342 3.531 -14.174 1.00 90.56 230 ALA A CA 1
ATOM 1746 C C . ALA A 1 230 ? 2.873 4.557 -13.158 1.00 90.56 230 ALA A C 1
ATOM 1748 O O . ALA A 1 230 ? 2.399 4.610 -12.025 1.00 90.56 230 ALA A O 1
ATOM 1749 N N . ALA A 1 231 ? 3.831 5.406 -13.550 1.00 92.00 231 ALA A N 1
ATOM 1750 C CA . ALA A 1 231 ? 4.347 6.457 -12.676 1.00 92.00 231 ALA A CA 1
ATOM 1751 C C . ALA A 1 231 ? 3.306 7.553 -12.396 1.00 92.00 231 ALA A C 1
ATOM 1753 O O . ALA A 1 231 ? 3.285 8.101 -11.293 1.00 92.00 231 ALA A O 1
ATOM 1754 N N . GLU A 1 232 ? 2.457 7.882 -13.372 1.00 92.75 232 GLU A N 1
ATOM 1755 C CA . GLU A 1 232 ? 1.337 8.810 -13.191 1.00 92.75 232 GLU A CA 1
ATOM 1756 C C . GLU A 1 232 ? 0.284 8.220 -12.249 1.00 92.75 232 GLU A C 1
ATOM 1758 O O . GLU A 1 232 ? -0.054 8.874 -11.260 1.00 92.75 232 GLU A O 1
ATOM 1763 N N . ARG A 1 233 ? -0.122 6.959 -12.462 1.00 90.06 233 ARG A N 1
ATOM 1764 C CA . ARG A 1 233 ? -1.035 6.249 -11.550 1.00 90.06 233 ARG A CA 1
ATOM 1765 C C . ARG A 1 233 ? -0.485 6.166 -10.130 1.00 90.06 233 ARG A C 1
ATOM 1767 O O . ARG A 1 233 ? -1.186 6.517 -9.194 1.00 90.06 233 ARG A O 1
ATOM 1774 N N . ALA A 1 234 ? 0.788 5.807 -9.954 1.00 87.06 234 ALA A N 1
ATOM 1775 C CA . ALA A 1 234 ? 1.403 5.718 -8.627 1.00 87.06 234 ALA A CA 1
ATOM 1776 C C . ALA A 1 234 ? 1.389 7.059 -7.867 1.00 87.06 234 ALA A C 1
ATOM 1778 O O . ALA A 1 234 ? 1.351 7.084 -6.636 1.00 87.06 234 ALA A O 1
ATOM 1779 N N . VAL A 1 235 ? 1.446 8.188 -8.583 1.00 89.12 235 VAL A N 1
ATOM 1780 C CA . VAL A 1 235 ? 1.335 9.529 -7.988 1.00 89.12 235 VAL A CA 1
ATOM 1781 C C . VAL A 1 235 ? -0.117 9.886 -7.679 1.00 89.12 235 VAL A C 1
ATOM 1783 O O . VAL A 1 235 ? -0.361 10.506 -6.647 1.00 89.12 235 VAL A O 1
ATOM 1786 N N . GLU A 1 236 ? -1.061 9.512 -8.542 1.00 86.62 236 GLU A N 1
ATOM 1787 C CA . GLU A 1 236 ? -2.498 9.729 -8.337 1.00 86.62 236 GLU A CA 1
ATOM 1788 C C . GLU A 1 236 ? -3.041 8.907 -7.159 1.00 86.62 236 GLU A C 1
ATOM 1790 O O . GLU A 1 236 ? -3.755 9.434 -6.309 1.00 86.62 236 GLU A O 1
ATOM 1795 N N . GLU A 1 237 ? -2.616 7.650 -7.046 1.00 82.44 237 GLU A N 1
ATOM 1796 C CA . GLU A 1 237 ? -2.962 6.748 -5.947 1.00 82.44 237 GLU A CA 1
ATOM 1797 C C . GLU A 1 237 ? -2.313 7.162 -4.611 1.00 82.44 237 GLU A C 1
ATOM 1799 O O . GLU A 1 237 ? -2.804 6.787 -3.541 1.00 82.44 237 GLU A O 1
ATOM 1804 N N . ASP A 1 238 ? -1.240 7.973 -4.613 1.00 83.75 238 ASP A N 1
ATOM 1805 C CA . ASP A 1 238 ? -0.678 8.532 -3.375 1.00 83.75 238 ASP A CA 1
ATOM 1806 C C . ASP A 1 238 ? -1.534 9.683 -2.838 1.00 83.75 238 ASP A C 1
ATOM 1808 O O . ASP A 1 238 ? -1.155 10.859 -2.851 1.00 83.75 238 ASP A O 1
ATOM 1812 N N . MET A 1 239 ? -2.642 9.315 -2.204 1.00 76.75 239 MET A N 1
ATOM 1813 C CA . MET A 1 239 ? -3.573 10.240 -1.559 1.00 76.75 239 MET A CA 1
ATOM 1814 C C . MET A 1 239 ? -2.923 11.102 -0.458 1.00 76.75 239 MET A C 1
ATOM 1816 O O . MET A 1 239 ? -3.498 12.092 -0.003 1.00 76.75 239 MET A O 1
ATOM 1820 N N . THR A 1 240 ? -1.710 10.764 -0.003 1.00 77.00 240 THR A N 1
ATOM 1821 C CA . THR A 1 240 ? -0.969 11.550 0.998 1.00 77.00 240 THR A CA 1
ATOM 1822 C C . THR A 1 240 ? -0.162 12.718 0.411 1.00 77.00 240 THR A C 1
ATOM 1824 O O . THR A 1 240 ? 0.272 13.592 1.174 1.00 77.00 240 THR A O 1
ATOM 1827 N N . GLY A 1 241 ? 0.045 12.754 -0.914 1.00 78.38 241 GLY A N 1
ATOM 1828 C CA . GLY A 1 241 ? 0.812 13.789 -1.621 1.00 78.38 241 GLY A CA 1
ATOM 1829 C C . GLY A 1 241 ? 2.301 13.830 -1.252 1.00 78.38 241 GLY A C 1
ATOM 1830 O O . GLY A 1 241 ? 2.946 14.881 -1.290 1.00 78.38 241 GLY A O 1
ATOM 1831 N N . THR A 1 242 ? 2.848 12.705 -0.798 1.00 81.50 242 THR A N 1
ATOM 1832 C CA . THR A 1 242 ? 4.248 12.576 -0.371 1.00 81.50 242 THR A CA 1
ATOM 1833 C C . THR A 1 242 ? 5.180 12.172 -1.503 1.00 81.50 242 THR A C 1
ATOM 1835 O O . THR A 1 242 ? 6.361 12.546 -1.472 1.00 81.50 242 THR A O 1
ATOM 1838 N N . LEU A 1 243 ? 4.656 11.432 -2.479 1.00 86.19 243 LEU A N 1
ATOM 1839 C CA . LEU A 1 243 ? 5.340 11.018 -3.686 1.00 86.19 243 LEU A CA 1
ATOM 1840 C C . LEU A 1 243 ? 5.395 12.197 -4.660 1.00 86.19 243 LEU A C 1
ATOM 1842 O O . LEU A 1 243 ? 4.401 12.865 -4.937 1.00 86.19 243 LEU A O 1
ATOM 1846 N N . LYS A 1 244 ? 6.597 12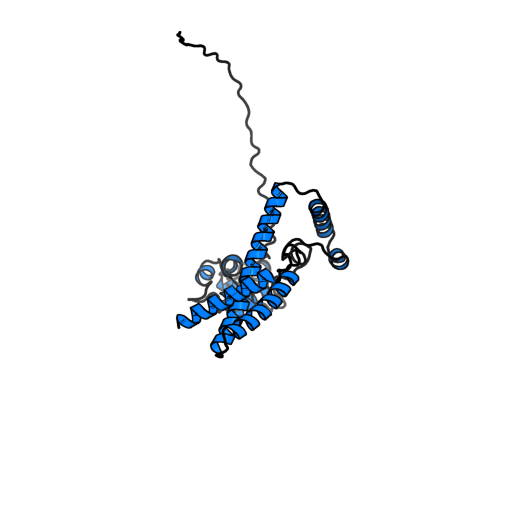.496 -5.152 1.00 87.75 244 LYS A N 1
ATOM 1847 C CA . LYS A 1 244 ? 6.782 13.527 -6.175 1.00 87.75 244 LYS A CA 1
ATOM 1848 C C . LYS A 1 244 ? 6.572 12.916 -7.553 1.00 87.75 244 LYS A C 1
ATOM 1850 O O . LYS A 1 244 ? 6.899 11.751 -7.757 1.00 87.75 244 LYS A O 1
ATOM 1855 N N . LYS A 1 245 ? 6.134 13.747 -8.503 1.00 90.75 245 LYS A N 1
ATOM 1856 C CA . LYS A 1 245 ? 6.096 13.380 -9.921 1.00 90.75 245 LYS A CA 1
ATOM 1857 C C . LYS A 1 245 ? 7.462 12.869 -10.375 1.00 90.75 245 LYS A C 1
ATOM 1859 O O . LYS A 1 245 ? 8.490 13.497 -10.099 1.00 90.75 245 LYS A O 1
ATOM 1864 N N . PHE A 1 246 ? 7.447 11.739 -11.069 1.00 91.50 246 PHE A N 1
ATOM 1865 C CA . PHE A 1 246 ? 8.631 11.188 -11.706 1.00 91.50 246 PHE A CA 1
ATOM 1866 C C . PHE A 1 246 ? 9.076 12.126 -12.828 1.00 91.50 246 PHE A C 1
ATOM 1868 O O . PHE A 1 246 ? 8.264 12.697 -13.552 1.00 91.50 246 PHE A O 1
ATOM 1875 N N . THR A 1 247 ? 10.385 12.325 -12.949 1.00 93.62 247 THR A N 1
ATOM 1876 C CA . THR A 1 247 ? 10.945 13.124 -14.042 1.00 93.62 247 THR A CA 1
ATOM 1877 C C . THR A 1 247 ? 11.077 12.273 -15.298 1.00 93.62 247 THR A C 1
ATOM 1879 O O . THR A 1 247 ? 11.291 11.061 -15.216 1.00 93.62 247 THR A O 1
ATOM 1882 N N . GLU A 1 248 ? 11.065 12.909 -16.467 1.00 92.56 248 GLU A N 1
ATOM 1883 C CA . GLU A 1 248 ? 11.335 12.238 -17.747 1.00 92.56 248 GLU A CA 1
ATOM 1884 C C . GLU A 1 248 ? 12.649 11.444 -17.731 1.00 92.56 248 GLU A C 1
ATOM 1886 O O . GLU A 1 248 ? 12.732 10.337 -18.257 1.00 92.56 248 GLU A O 1
ATOM 1891 N N . ALA A 1 249 ? 13.679 11.976 -17.067 1.00 93.69 249 ALA A N 1
ATOM 1892 C CA . ALA A 1 249 ? 14.953 11.285 -16.905 1.00 93.69 249 ALA A CA 1
ATOM 1893 C C . ALA A 1 249 ? 14.813 9.994 -16.079 1.00 93.69 249 ALA A C 1
ATOM 1895 O O . ALA A 1 249 ? 15.377 8.963 -16.450 1.00 93.69 249 ALA A O 1
ATOM 1896 N N . SER A 1 250 ? 14.036 10.025 -14.989 1.00 92.06 250 SER A N 1
ATOM 1897 C CA . SER A 1 250 ? 13.782 8.829 -14.177 1.00 92.06 250 SER A CA 1
ATOM 1898 C C . SER A 1 250 ? 12.972 7.778 -14.934 1.00 92.06 250 SER A C 1
ATOM 1900 O O . SER A 1 250 ? 13.345 6.611 -14.900 1.00 92.06 250 SER A O 1
ATOM 1902 N N . ILE A 1 251 ? 11.954 8.188 -15.698 1.00 94.62 251 ILE A N 1
ATOM 1903 C CA . ILE A 1 251 ? 11.130 7.278 -16.508 1.00 94.62 251 ILE A CA 1
ATOM 1904 C C . ILE A 1 251 ? 11.997 6.582 -17.562 1.00 94.62 251 ILE A C 1
ATOM 1906 O O . ILE A 1 251 ? 11.979 5.358 -17.668 1.00 94.62 251 ILE A O 1
ATOM 1910 N N . LYS A 1 252 ? 12.843 7.334 -18.281 1.00 94.06 252 LYS A N 1
ATOM 1911 C CA . LYS A 1 252 ? 13.790 6.760 -19.252 1.00 94.06 252 LYS A CA 1
ATOM 1912 C C . LYS A 1 252 ? 14.781 5.792 -18.602 1.00 94.06 252 LYS A C 1
ATOM 1914 O O . LYS A 1 252 ? 15.112 4.765 -19.190 1.00 94.06 252 LYS A O 1
ATOM 1919 N N . SER A 1 253 ? 15.262 6.102 -17.396 1.00 95.00 253 SER A N 1
ATOM 1920 C CA . SER A 1 253 ? 16.160 5.210 -16.654 1.00 95.00 253 SER A CA 1
ATOM 1921 C C . SER A 1 253 ? 15.466 3.907 -16.245 1.00 95.00 253 SER A C 1
ATOM 1923 O O . SER A 1 253 ? 16.057 2.839 -16.399 1.00 95.00 253 SER A O 1
ATOM 1925 N N . ILE A 1 254 ? 14.216 3.987 -15.779 1.00 94.25 254 ILE A N 1
ATOM 1926 C CA . ILE A 1 254 ? 13.390 2.826 -15.427 1.00 94.25 254 ILE A CA 1
ATOM 1927 C C . ILE A 1 254 ? 13.129 1.961 -16.664 1.00 94.25 254 ILE A C 1
ATOM 1929 O O . ILE A 1 254 ? 13.421 0.769 -16.638 1.00 94.25 254 ILE A O 1
ATOM 1933 N N . ALA A 1 255 ? 12.687 2.565 -17.769 1.00 94.31 255 ALA A N 1
ATOM 1934 C CA . ALA A 1 255 ? 12.429 1.858 -19.022 1.00 94.31 255 ALA A CA 1
ATOM 1935 C C . ALA A 1 255 ? 13.685 1.160 -19.564 1.00 94.31 255 ALA A C 1
ATOM 1937 O O . ALA A 1 255 ? 13.629 -0.000 -19.962 1.00 94.31 255 ALA A O 1
ATOM 1938 N N . LYS A 1 256 ? 14.851 1.820 -19.508 1.00 95.06 256 LYS A N 1
ATOM 1939 C CA . LYS A 1 256 ? 16.125 1.193 -19.886 1.00 95.06 256 LYS A CA 1
ATOM 1940 C C . LYS A 1 256 ? 16.421 -0.042 -19.028 1.00 95.06 256 LYS A C 1
ATOM 1942 O O . LYS A 1 256 ? 16.717 -1.099 -19.576 1.00 95.06 256 LYS A O 1
ATOM 1947 N N . LYS A 1 257 ? 16.310 0.079 -17.698 1.00 93.81 257 LYS A N 1
ATOM 1948 C CA . LYS A 1 257 ? 16.516 -1.050 -16.773 1.00 93.81 257 LYS A CA 1
ATOM 1949 C C . LYS A 1 257 ? 15.544 -2.197 -17.050 1.00 93.81 257 LYS A C 1
ATOM 1951 O O . LYS A 1 257 ? 15.958 -3.349 -17.011 1.00 93.81 257 LYS A O 1
ATOM 1956 N N . ALA A 1 258 ? 14.286 -1.882 -17.341 1.00 93.88 258 ALA A N 1
ATOM 1957 C CA . ALA A 1 258 ? 13.255 -2.857 -17.669 1.00 93.88 258 ALA A CA 1
ATOM 1958 C C . ALA A 1 258 ? 13.576 -3.638 -18.952 1.00 93.88 258 ALA A C 1
ATOM 1960 O O . ALA A 1 258 ? 13.530 -4.866 -18.956 1.00 93.88 258 ALA A O 1
ATOM 1961 N N . VAL A 1 259 ? 13.985 -2.947 -20.020 1.00 93.69 259 VAL A N 1
ATOM 1962 C CA . VAL A 1 259 ? 14.394 -3.592 -21.278 1.00 93.69 259 VAL A CA 1
ATOM 1963 C C . VAL A 1 259 ? 15.634 -4.458 -21.086 1.00 93.69 259 VAL A C 1
ATOM 1965 O O . VAL A 1 259 ? 15.688 -5.563 -21.622 1.00 93.69 259 VAL A O 1
ATOM 1968 N N . ASP A 1 260 ? 16.629 -3.984 -20.334 1.00 93.38 260 ASP A N 1
ATOM 1969 C CA . ASP A 1 260 ? 17.836 -4.767 -20.065 1.00 93.38 260 ASP A CA 1
ATOM 1970 C C . ASP A 1 260 ? 17.497 -6.033 -19.250 1.00 93.38 260 ASP A C 1
ATOM 1972 O O . ASP A 1 260 ? 17.947 -7.115 -19.618 1.00 93.38 260 ASP A O 1
ATOM 1976 N N . ARG A 1 261 ? 16.615 -5.941 -18.238 1.00 92.81 261 ARG A N 1
ATOM 1977 C CA . ARG A 1 261 ? 16.093 -7.108 -17.494 1.00 92.81 261 ARG A CA 1
ATOM 1978 C C . ARG A 1 261 ? 15.356 -8.097 -18.399 1.00 92.81 261 ARG A C 1
ATOM 1980 O O . ARG A 1 261 ? 15.647 -9.288 -18.356 1.00 92.81 261 ARG A O 1
ATOM 1987 N N . ALA A 1 262 ? 14.443 -7.611 -19.239 1.00 91.25 262 ALA A N 1
ATOM 1988 C CA . ALA A 1 262 ? 13.674 -8.450 -20.158 1.00 91.25 262 ALA A CA 1
ATOM 1989 C C . ALA A 1 262 ? 14.558 -9.118 -21.227 1.00 91.25 262 ALA A C 1
ATOM 1991 O O . ALA A 1 262 ? 14.332 -10.267 -21.598 1.00 91.25 262 ALA A O 1
ATOM 1992 N N . THR A 1 263 ? 15.595 -8.418 -21.700 1.00 89.75 263 THR A N 1
ATOM 1993 C CA . THR A 1 263 ? 16.554 -8.967 -22.670 1.00 89.75 263 THR A CA 1
ATOM 1994 C C . THR A 1 263 ? 17.403 -10.068 -22.037 1.00 89.75 263 THR A C 1
ATOM 1996 O O . THR A 1 263 ? 17.588 -11.110 -22.658 1.00 89.75 263 THR A O 1
ATOM 1999 N N . SER A 1 264 ? 17.899 -9.862 -20.811 1.00 88.88 264 SER A N 1
ATOM 2000 C CA . SER A 1 264 ? 18.663 -10.888 -20.094 1.00 88.88 264 SER A CA 1
ATOM 2001 C C . SER A 1 264 ? 17.824 -12.139 -19.838 1.00 88.88 264 SER A C 1
ATOM 2003 O O . SER A 1 264 ? 18.277 -13.229 -20.160 1.00 88.88 264 SER A O 1
ATOM 2005 N N . ALA A 1 265 ? 16.579 -11.983 -19.374 1.00 84.75 265 ALA A N 1
ATOM 2006 C CA . ALA A 1 265 ? 15.676 -13.110 -19.126 1.00 84.75 265 ALA A CA 1
ATOM 2007 C C . ALA A 1 265 ? 15.368 -13.928 -20.395 1.00 84.75 265 ALA A C 1
ATOM 2009 O O . ALA A 1 265 ? 15.254 -15.146 -20.333 1.00 84.75 265 ALA A O 1
ATOM 2010 N N . LYS A 1 266 ? 15.278 -13.278 -21.564 1.00 77.94 266 LYS A N 1
ATOM 2011 C CA . LYS A 1 266 ? 15.098 -13.967 -22.853 1.00 77.94 266 LYS A CA 1
ATOM 2012 C C . LYS A 1 266 ? 16.316 -14.801 -23.264 1.00 77.94 266 LYS A C 1
ATOM 2014 O O . LYS A 1 266 ? 16.141 -15.786 -23.963 1.00 77.94 266 LYS A O 1
ATOM 2019 N N . ASN A 1 267 ? 17.526 -14.397 -22.877 1.00 76.44 267 ASN A N 1
ATOM 2020 C CA . ASN A 1 267 ? 18.758 -15.113 -23.226 1.00 76.44 267 ASN A CA 1
ATOM 2021 C C . ASN A 1 267 ? 19.045 -16.308 -22.298 1.00 76.44 267 ASN A C 1
ATOM 2023 O O . ASN A 1 267 ? 19.948 -17.088 -22.586 1.00 76.44 267 ASN A O 1
ATOM 2027 N N . GLU A 1 268 ? 18.325 -16.417 -21.178 1.00 69.94 268 GLU A N 1
ATOM 2028 C CA . GLU A 1 268 ? 18.417 -17.529 -20.220 1.00 69.94 268 GLU A CA 1
ATOM 2029 C C . GLU A 1 268 ? 17.401 -18.656 -20.508 1.00 69.94 268 GLU A C 1
ATOM 2031 O O . GLU A 1 268 ? 17.466 -19.704 -19.865 1.00 69.94 268 GLU A O 1
ATOM 2036 N N . LEU A 1 269 ? 16.491 -18.447 -21.470 1.00 54.62 269 LEU A N 1
ATOM 2037 C CA . LEU A 1 269 ? 15.501 -19.408 -21.977 1.00 54.62 269 LEU A CA 1
ATOM 2038 C C . LEU A 1 269 ? 15.956 -20.014 -23.311 1.00 54.62 269 LEU A C 1
ATOM 2040 O O . LEU A 1 269 ? 15.704 -21.223 -23.506 1.00 54.62 269 LEU A O 1
#

Secondary structure (DSSP, 8-state):
------------------------S-----------PPP--HHHHHHHT--TTS--SHHHHHHHHHHS-TTTS-HHHHHHHHHHHHTHHHHSTTSTTHHHHHTT-HHHIIIIIS-GGGS-HHHHHHS-PPPPP-HIIIIISTTS--PPPHHHHHTS-HHHHHHHHHHHHHHHSPPPHHHHHHHHHHHHHHHHHHHHHHHHHHHHHHHHHHHTT--HHHHHHHHHHHHHHHHHHHHHS-TTS-SPPPPHHHHHHHHHHHHHHHHHHHHT-